Protein 4B29 (pdb70)

InterPro domains:
  IPR011051 RmlC-like cupin domain superfamily [SSF51182] (79-183)
  IPR014710 RmlC-like jelly roll fold [G3DSA:2.60.120.10] (2-196)
  IPR031723 Dimethlysulfonioproprionate lyase [PF16867] (32-178)

Structure (mmCIF, N/CA/C/O backbone):
data_4B29
#
_entry.id   4B29
#
_cell.length_a   145.540
_cell.length_b   145.540
_cell.length_c   145.540
_cell.angle_alpha   90.00
_cell.angle_beta   90.00
_cell.angle_gamma   90.00
#
_symmetry.space_group_name_H-M   'I 21 3'
#
loop_
_entity.id
_entity.type
_entity.pdbx_description
1 polymer 'DIMETHYLSULFONIOPROPIONATE LYASE'
2 non-polymer 'PHOSPHATE ION'
3 non-polymer 1,2-ETHANEDIOL
4 non-polymer 'BROMIDE ION'
5 non-p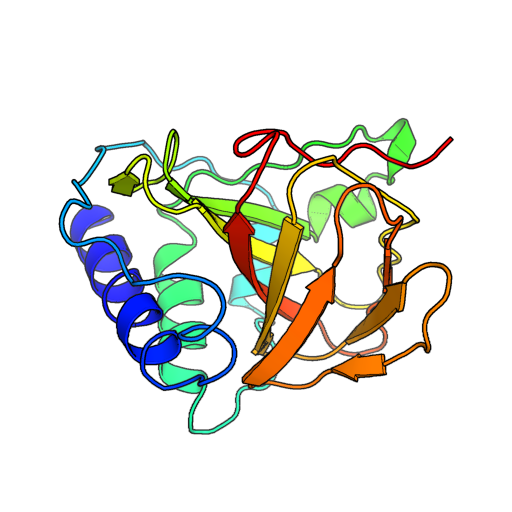olymer 'ZINC ION'
6 non-polymer 'NICKEL (II) ION'
7 water water
#
loop_
_atom_site.group_PDB
_atom_site.id
_atom_site.type_symbol
_atom_site.label_atom_id
_atom_site.label_alt_id
_atom_site.label_comp_id
_atom_site.label_asym_id
_atom_site.label_entity_id
_atom_site.label_seq_id
_atom_site.pdbx_PDB_ins_code
_atom_site.Cartn_x
_atom_site.Cartn_y
_atom_site.Cartn_z
_atom_site.occupancy
_atom_site.B_iso_or_equiv
_atom_site.auth_seq_id
_atom_site.auth_comp_id
_atom_site.auth_asym_id
_atom_site.auth_atom_id
_atom_site.pdbx_PDB_model_num
ATOM 1 N N . SER A 1 23 ? 77.115 64.477 28.240 1.00 29.75 2 SER A N 1
ATOM 2 C CA . SER A 1 23 ? 75.681 64.556 28.735 1.00 27.18 2 SER A CA 1
ATOM 3 C C . SER A 1 23 ? 75.520 63.784 30.042 1.00 25.23 2 SER A C 1
ATOM 4 O O . SER A 1 23 ? 75.714 62.521 30.087 1.00 24.71 2 SER A O 1
ATOM 7 N N . GLY A 1 24 ? 75.205 64.554 31.093 1.00 23.90 3 GLY A N 1
ATOM 8 C CA . GLY A 1 24 ? 74.818 63.985 32.418 1.00 21.14 3 GLY A CA 1
ATOM 9 C C . GLY A 1 24 ? 73.606 63.099 32.261 1.00 19.68 3 GLY A C 1
ATOM 10 O O . GLY A 1 24 ? 73.562 61.968 32.776 1.00 18.42 3 GLY A O 1
ATOM 11 N N . ARG A 1 25 ? 72.611 63.577 31.506 1.00 17.00 4 ARG A N 1
ATOM 12 C CA . ARG A 1 25 ? 71.393 62.774 31.338 1.00 16.70 4 ARG A CA 1
ATOM 13 C C . ARG A 1 25 ? 71.677 61.400 30.717 1.00 16.65 4 ARG A C 1
ATOM 14 O O . ARG A 1 25 ? 71.147 60.360 31.147 1.00 16.49 4 ARG A O 1
ATOM 22 N N . ALA A 1 26 ? 72.549 61.364 29.713 1.00 15.79 5 ALA A N 1
ATOM 23 C CA . ALA A 1 26 ? 72.807 60.108 29.057 1.00 16.10 5 ALA A CA 1
ATOM 24 C C . ALA A 1 26 ? 73.584 59.139 29.995 1.00 15.32 5 ALA A C 1
ATOM 25 O O . ALA A 1 26 ? 7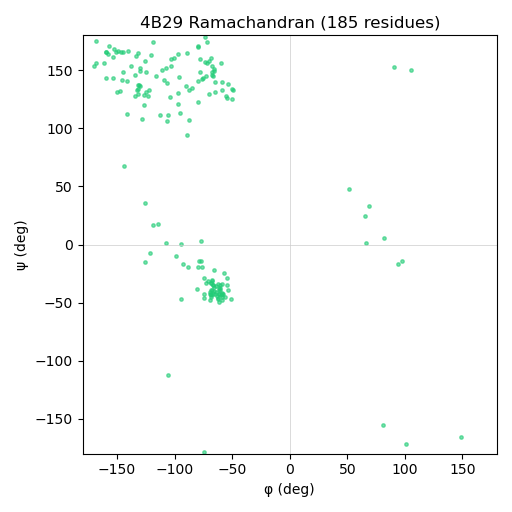3.299 57.950 30.011 1.00 16.45 5 ALA A O 1
ATOM 27 N N . ALA A 1 27 ? 74.548 59.684 30.711 1.00 15.84 6 ALA A N 1
ATOM 28 C CA . ALA A 1 27 ? 75.443 58.874 31.601 1.00 15.40 6 ALA A CA 1
ATOM 29 C C . ALA A 1 27 ? 74.555 58.318 32.739 1.00 15.59 6 ALA A C 1
ATOM 30 O O . ALA A 1 27 ? 74.690 57.150 33.102 1.00 14.87 6 ALA A O 1
ATOM 32 N N . LEU A 1 28 ? 73.657 59.153 33.279 1.00 13.98 7 LEU A N 1
ATOM 33 C CA . LEU A 1 28 ? 72.804 58.678 34.404 1.00 13.45 7 LEU A CA 1
ATOM 34 C C . LEU A 1 28 ? 71.755 57.713 33.929 1.00 13.86 7 LEU A C 1
ATOM 35 O O . LEU A 1 28 ? 71.378 56.791 34.658 1.00 12.55 7 LEU A O 1
ATOM 40 N N . THR A 1 29 ? 71.250 57.900 32.700 1.00 13.13 8 THR A N 1
ATOM 41 C CA . THR A 1 29 ? 70.279 56.958 32.151 1.00 14.18 8 THR A CA 1
ATOM 42 C C . THR A 1 29 ? 70.934 55.592 31.898 1.00 14.84 8 THR A C 1
ATOM 43 O O . THR A 1 29 ? 70.349 54.558 32.173 1.00 15.05 8 THR A O 1
ATOM 47 N N . HIS A 1 30 ? 72.190 55.618 31.413 1.00 13.87 9 HIS A N 1
ATOM 48 C CA . HIS A 1 30 ? 72.905 54.384 31.181 1.00 15.50 9 HIS A CA 1
ATOM 49 C C . HIS A 1 30 ? 73.162 53.696 32.551 1.00 13.94 9 HIS A C 1
ATOM 50 O O . HIS A 1 30 ? 73.009 52.459 32.661 1.00 14.34 9 HIS A O 1
ATOM 57 N N . LEU A 1 31 ? 73.489 54.507 33.548 1.00 13.75 10 LEU A N 1
ATOM 58 C CA . LEU A 1 31 ? 73.731 53.984 34.914 1.00 12.06 10 LEU A CA 1
ATOM 59 C C . LEU A 1 31 ? 72.429 53.369 35.432 1.00 13.05 10 LEU A C 1
ATOM 60 O O . LEU A 1 31 ? 72.459 52.277 36.041 1.00 12.20 10 LEU A O 1
ATOM 65 N N . LEU A 1 32 ? 71.285 54.042 35.236 1.00 12.62 11 LEU A N 1
ATOM 66 C CA . LEU A 1 32 ? 70.043 53.445 35.732 1.00 12.81 11 LEU A CA 1
ATOM 67 C C . LEU A 1 32 ? 69.745 52.105 35.097 1.00 13.26 11 LEU A C 1
ATOM 68 O O . LEU A 1 32 ? 69.264 51.184 35.756 1.00 13.27 11 LEU A O 1
ATOM 73 N N . GLU A 1 33 ? 70.024 51.972 33.784 1.00 12.52 12 GLU A N 1
ATOM 74 C CA A GLU A 1 33 ? 69.816 50.709 33.102 0.50 13.46 12 GLU A CA 1
ATOM 75 C CA B GLU A 1 33 ? 69.823 50.710 33.104 0.50 13.64 12 GLU A CA 1
ATOM 76 C C . GLU A 1 33 ? 70.707 49.613 33.724 1.00 12.58 12 GLU A C 1
ATOM 77 O O . GLU A 1 33 ? 70.258 48.496 33.901 1.00 13.69 12 GLU A O 1
ATOM 88 N N . ALA A 1 34 ? 71.948 49.960 34.003 1.00 12.71 13 ALA A N 1
ATOM 89 C CA . ALA A 1 34 ? 72.898 49.009 34.572 1.00 12.23 13 ALA A CA 1
ATOM 90 C C . ALA A 1 34 ? 72.444 48.618 35.973 1.00 11.78 13 ALA A C 1
ATOM 91 O O . ALA A 1 34 ? 72.523 47.429 36.323 1.00 12.03 13 ALA A O 1
ATOM 93 N N . ALA A 1 35 ? 71.886 49.580 36.709 1.00 10.96 14 ALA A N 1
ATOM 94 C CA . ALA A 1 35 ? 71.376 49.276 38.072 1.00 11.21 14 ALA A CA 1
ATOM 95 C C . ALA A 1 35 ? 70.158 48.371 38.008 1.00 11.73 14 ALA A C 1
ATOM 96 O O . ALA A 1 35 ? 70.000 47.457 38.813 1.00 11.25 14 ALA A O 1
ATOM 98 N N . ARG A 1 36 ? 69.271 48.589 37.031 1.00 11.20 15 ARG A N 1
ATOM 99 C CA . ARG A 1 36 ? 68.105 47.767 36.874 1.00 12.10 15 ARG A CA 1
ATOM 100 C C . ARG A 1 36 ? 68.508 46.328 36.523 1.00 11.72 15 ARG A C 1
ATOM 101 O O . ARG A 1 36 ? 67.944 45.342 37.049 1.00 11.80 15 ARG A O 1
ATOM 109 N N . ASP A 1 37 ? 69.491 46.207 35.634 1.00 12.21 16 ASP A N 1
ATOM 110 C CA . ASP A 1 37 ? 69.953 44.877 35.217 1.00 12.42 16 ASP A CA 1
ATOM 111 C C . ASP A 1 37 ? 70.562 44.149 36.444 1.00 12.11 16 ASP A C 1
ATOM 112 O O . ASP A 1 37 ? 70.355 42.929 36.600 1.00 13.18 16 ASP A O 1
ATOM 117 N N . TRP A 1 38 ? 71.304 44.909 37.239 1.00 11.57 17 TRP A N 1
ATOM 118 C CA . TRP A 1 38 ? 71.952 44.377 38.483 1.00 11.03 17 TRP A CA 1
ATOM 119 C C . TRP A 1 38 ? 70.853 43.882 39.430 1.00 11.89 17 TRP A C 1
ATOM 120 O O . TRP A 1 38 ? 70.899 42.751 39.932 1.00 11.37 17 TRP A O 1
ATOM 131 N N . HIS A 1 39 ? 69.832 44.728 39.663 1.00 10.86 18 HIS A N 1
ATOM 132 C CA . HIS A 1 39 ? 68.731 44.297 40.502 1.00 11.25 18 HIS A CA 1
ATOM 133 C C . HIS A 1 39 ? 68.057 43.023 40.008 1.00 11.43 18 HIS A C 1
ATOM 134 O O . HIS A 1 39 ? 67.812 42.111 40.788 1.00 12.47 18 HIS A O 1
ATOM 141 N N . GLU A 1 40 ? 67.787 42.948 38.693 1.00 11.53 19 GLU A N 1
ATOM 142 C CA A GLU A 1 40 ? 67.093 41.814 38.087 0.50 13.24 19 GLU A CA 1
ATOM 143 C CA B GLU A 1 40 ? 67.045 41.820 38.173 0.50 12.38 19 GLU A CA 1
ATOM 144 C C . GLU A 1 40 ? 67.929 40.556 38.278 1.00 12.93 19 GLU A C 1
ATOM 145 O O . GLU A 1 40 ? 67.392 39.466 38.448 1.00 13.29 19 GLU A O 1
ATOM 156 N N . ALA A 1 41 ? 69.249 40.729 38.194 1.00 12.41 20 ALA A N 1
ATOM 157 C CA . ALA A 1 41 ? 70.164 39.569 38.257 1.00 12.73 20 ALA A CA 1
ATOM 158 C C . ALA A 1 41 ? 70.401 39.057 39.688 1.00 14.08 20 ALA A C 1
ATOM 159 O O . ALA A 1 41 ? 70.973 37.959 39.830 1.00 14.23 20 ALA A O 1
ATOM 161 N N . LEU A 1 42 ? 70.026 39.840 40.709 1.00 12.07 21 LEU A N 1
ATOM 162 C CA . LEU A 1 42 ? 70.308 39.465 42.133 1.00 11.19 21 LEU A CA 1
ATOM 163 C C . LEU A 1 42 ? 69.000 39.015 42.821 1.00 12.44 21 LEU A C 1
ATOM 164 O O . LEU A 1 42 ? 68.164 39.865 43.184 1.00 11.25 21 LEU A O 1
ATOM 169 N N . PRO A 1 43 ? 68.829 37.708 43.068 1.00 11.28 22 PRO A N 1
ATOM 170 C CA . PRO A 1 43 ? 67.581 37.268 43.754 1.00 12.05 22 PRO A CA 1
ATOM 171 C C . PRO A 1 43 ? 67.322 37.992 45.091 1.00 11.14 22 PRO A C 1
ATOM 172 O O . PRO A 1 43 ? 66.137 38.187 45.454 1.00 11.78 22 PRO A O 1
ATOM 176 N N . GLU A 1 44 ? 68.384 38.320 45.846 1.00 10.75 23 GLU A N 1
ATOM 177 C CA . GLU A 1 44 ? 68.127 38.986 47.120 1.00 11.08 23 GLU A CA 1
ATOM 178 C C . GLU A 1 44 ? 67.540 40.379 46.874 1.00 11.36 23 GLU A C 1
ATOM 179 O O . GLU A 1 44 ? 66.728 40.861 47.686 1.00 10.71 23 GLU A O 1
ATOM 185 N N . PHE A 1 45 ? 67.979 41.045 45.792 1.00 9.77 24 PHE A N 1
ATOM 186 C CA . PHE A 1 45 ? 67.431 42.379 45.488 1.00 10.12 24 PHE A CA 1
ATOM 187 C C . PHE A 1 45 ? 65.967 42.218 45.067 1.00 11.02 24 PHE A C 1
ATOM 188 O O . PHE A 1 45 ? 65.136 43.003 45.522 1.00 11.84 24 PHE A O 1
ATOM 196 N N . ARG A 1 46 ? 65.651 41.250 44.205 1.00 11.95 25 ARG A N 1
ATOM 197 C CA A ARG A 1 46 ? 64.260 41.027 43.794 0.50 11.80 25 ARG A CA 1
ATOM 198 C CA B ARG A 1 46 ? 64.249 41.058 43.800 0.50 12.50 25 ARG A CA 1
ATOM 199 C C . ARG A 1 46 ? 63.360 40.706 44.980 1.00 12.38 25 ARG A C 1
ATOM 200 O O . ARG A 1 46 ? 62.184 41.105 45.003 1.00 13.05 25 ARG A O 1
ATOM 215 N N . ALA A 1 47 ? 63.905 39.951 45.936 1.00 11.86 26 ALA A N 1
ATOM 216 C CA . ALA A 1 47 ? 63.135 39.622 47.139 1.00 11.75 26 ALA A CA 1
ATOM 217 C C . ALA A 1 47 ? 62.868 40.849 48.021 1.00 12.37 26 ALA A C 1
ATOM 218 O O . ALA A 1 47 ? 61.828 40.889 48.733 1.00 14.26 26 ALA A O 1
ATOM 220 N N . PHE A 1 48 ? 63.785 41.812 48.022 1.00 10.88 27 PHE A N 1
ATOM 221 C CA . PHE A 1 48 ? 63.696 42.944 48.918 1.00 10.66 27 PHE A CA 1
ATOM 222 C C . PHE A 1 48 ? 62.719 43.987 48.383 1.00 11.91 27 PHE A C 1
ATOM 223 O O . PHE A 1 48 ? 61.960 44.583 49.149 1.00 11.78 27 PHE A O 1
ATOM 231 N N . ALA A 1 49 ? 62.725 44.180 47.072 1.00 10.98 28 ALA A N 1
ATOM 232 C CA . ALA A 1 49 ? 61.834 45.230 46.468 1.00 12.96 28 ALA A CA 1
ATOM 233 C C . ALA A 1 49 ? 61.624 44.966 45.000 1.00 13.56 28 ALA A C 1
ATOM 234 O O . ALA A 1 49 ? 62.562 44.550 44.303 1.00 15.19 28 ALA A O 1
ATOM 236 N N . THR A 1 50 ? 60.408 45.246 44.509 1.00 13.18 29 THR A N 1
ATOM 237 C CA . THR A 1 50 ? 60.174 45.214 43.079 1.00 14.50 29 THR A CA 1
ATOM 238 C C . THR A 1 50 ? 60.778 46.466 42.451 1.00 13.78 29 THR A C 1
ATOM 239 O O . THR A 1 50 ? 60.699 47.566 43.021 1.00 15.10 29 THR A O 1
ATOM 243 N N . TRP A 1 51 ? 61.355 46.340 41.258 1.00 13.81 30 TRP A N 1
ATOM 244 C CA . TRP A 1 51 ? 61.910 47.528 40.617 1.00 14.83 30 TRP A CA 1
ATOM 245 C C . TRP A 1 51 ? 60.756 48.428 40.185 1.00 17.48 30 TRP A C 1
ATOM 246 O O . TRP A 1 51 ? 59.863 47.937 39.548 1.00 19.43 30 TRP A O 1
ATOM 257 N N . PRO A 1 52 ? 60.806 49.719 40.540 1.00 19.18 31 PRO A N 1
ATOM 258 C CA . PRO A 1 52 ? 59.643 50.609 40.299 1.00 22.27 31 PRO A CA 1
ATOM 259 C C . PRO A 1 52 ? 59.398 50.847 38.795 1.00 23.10 31 PRO A C 1
ATOM 260 O O . PRO A 1 52 ? 60.346 50.896 38.021 1.00 21.77 31 PRO A O 1
ATOM 264 N N . GLU A 1 53 ? 58.136 50.978 38.402 1.00 25.13 32 GLU A N 1
ATOM 265 C CA . GLU A 1 53 ? 57.824 51.244 37.018 1.00 27.40 32 GLU A CA 1
ATOM 266 C C . GLU A 1 53 ? 57.659 52.760 36.777 1.00 26.37 32 GLU A C 1
ATOM 267 O O . GLU A 1 53 ? 57.421 53.187 35.633 1.00 27.62 32 GLU A O 1
ATOM 273 N N . ASP A 1 54 ? 57.823 53.573 37.823 1.00 22.13 33 ASP A N 1
ATOM 274 C CA . ASP A 1 54 ? 57.523 54.998 37.694 1.00 21.78 33 ASP A CA 1
ATOM 275 C C . ASP A 1 54 ? 58.723 55.941 37.821 1.00 18.95 33 ASP A C 1
ATOM 276 O O . ASP A 1 54 ? 58.551 57.116 38.118 1.00 19.80 33 ASP A O 1
ATOM 281 N N . LEU A 1 55 ? 59.942 55.438 37.671 1.00 18.06 34 LEU A N 1
ATOM 282 C CA . LEU A 1 55 ? 61.120 56.293 37.871 1.00 16.41 34 LEU A CA 1
ATOM 283 C C . LEU A 1 55 ? 61.143 57.394 36.798 1.00 18.40 34 LEU A C 1
ATOM 284 O O . LEU A 1 55 ? 60.908 57.089 35.603 1.00 20.62 34 LEU A O 1
ATOM 289 N N . ARG A 1 56 ? 61.337 58.621 37.259 1.00 15.96 35 ARG A N 1
ATOM 290 C CA . ARG A 1 56 ? 61.298 59.829 36.380 1.00 17.55 35 ARG A CA 1
ATOM 291 C C . ARG A 1 56 ? 62.599 60.607 36.544 1.00 14.43 35 ARG A C 1
ATOM 292 O O . ARG A 1 56 ? 62.967 60.991 37.653 1.00 14.71 35 ARG A O 1
ATOM 300 N N . TRP A 1 57 ? 63.224 60.969 35.415 1.00 13.70 36 TRP A N 1
ATOM 301 C CA . TRP A 1 57 ? 64.370 61.885 35.432 1.00 13.69 36 TRP A CA 1
ATOM 302 C C . TRP A 1 57 ? 64.093 63.148 36.226 1.00 13.34 36 TRP A C 1
ATOM 303 O O . TRP A 1 57 ? 63.076 63.811 35.963 1.00 14.40 36 TRP A O 1
ATOM 314 N N . ALA A 1 58 ? 64.930 63.471 37.214 1.00 13.79 37 ALA A N 1
ATOM 315 C CA . ALA A 1 58 ? 64.682 64.580 38.138 1.00 14.55 37 ALA A CA 1
ATOM 316 C C . ALA A 1 58 ? 65.309 65.902 37.691 1.00 15.59 37 ALA A C 1
ATOM 317 O O . ALA A 1 58 ? 65.011 66.956 38.288 1.00 16.21 37 ALA A O 1
ATOM 319 N N . ASP A 1 59 ? 66.256 65.794 36.754 1.00 15.45 38 ASP A N 1
ATOM 320 C CA . ASP A 1 59 ? 67.165 66.903 36.388 1.00 16.61 38 ASP A CA 1
ATOM 321 C C . ASP A 1 59 ? 67.864 67.541 37.599 1.00 16.91 38 ASP A C 1
ATOM 322 O O . ASP A 1 59 ? 67.939 68.760 37.742 1.00 17.76 38 ASP A O 1
ATOM 327 N N . ARG A 1 60 ? 68.420 66.678 38.454 1.00 14.90 39 ARG A N 1
ATOM 328 C CA . ARG A 1 60 ? 69.124 67.167 39.617 1.00 16.36 39 ARG A CA 1
ATOM 329 C C . ARG A 1 60 ? 70.567 67.487 39.173 1.00 16.08 39 ARG A C 1
ATOM 330 O O . ARG A 1 60 ? 71.173 66.633 38.529 1.00 17.90 39 ARG A O 1
ATOM 338 N N . PRO A 1 61 ? 71.121 68.624 39.567 1.00 18.75 40 PRO A N 1
ATOM 339 C CA . PRO A 1 61 ? 72.476 68.950 39.063 1.00 20.14 40 PRO A CA 1
ATOM 340 C C . PRO A 1 61 ? 73.579 68.187 39.788 1.00 19.23 40 PRO A C 1
ATOM 341 O O . PRO A 1 61 ? 73.387 67.727 40.924 1.00 18.82 40 PRO A O 1
ATOM 345 N N . ALA A 1 62 ? 74.716 68.109 39.120 1.00 19.10 41 ALA A N 1
ATOM 346 C CA . ALA A 1 62 ? 75.913 67.475 39.679 1.00 18.71 41 ALA A CA 1
ATOM 347 C C . ALA A 1 62 ? 76.399 68.278 40.858 1.00 18.63 41 ALA A C 1
ATOM 348 O O . ALA A 1 62 ? 76.214 69.509 40.938 1.00 18.47 41 ALA A O 1
ATOM 350 N N . HIS A 1 63 ? 77.040 67.604 41.794 1.00 17.26 42 HIS A N 1
ATOM 351 C CA . HIS A 1 63 ? 77.716 68.281 42.873 1.00 17.49 42 HIS A CA 1
ATOM 352 C C . HIS A 1 63 ? 78.991 67.494 43.117 1.00 18.68 42 HIS A C 1
ATOM 353 O O . HIS A 1 63 ? 78.937 66.334 43.528 1.00 16.87 42 HIS A O 1
ATOM 360 N N . ALA A 1 64 ? 80.134 68.123 42.813 1.00 18.86 43 ALA A N 1
ATOM 361 C CA . ALA A 1 64 ? 81.442 67.441 42.927 1.00 19.63 43 ALA A CA 1
ATOM 362 C C . ALA A 1 64 ? 81.935 67.394 44.367 1.00 19.64 43 ALA A C 1
ATOM 363 O O . ALA A 1 64 ? 81.762 68.348 45.136 1.00 21.02 43 ALA A O 1
ATOM 365 N N . LEU A 1 65 ? 82.538 66.264 44.749 1.00 19.36 44 LEU A N 1
ATOM 366 C CA . LEU A 1 65 ? 83.291 66.162 46.015 1.00 20.35 44 LEU A CA 1
ATOM 367 C C . LEU A 1 65 ? 84.619 65.472 45.680 1.00 19.38 44 LEU A C 1
ATOM 368 O O . LEU A 1 65 ? 84.732 64.857 44.619 1.00 18.56 44 LEU A O 1
ATOM 373 N N . PRO A 1 66 ? 85.614 65.592 46.574 1.00 20.64 45 PRO A N 1
ATOM 374 C CA . PRO A 1 66 ? 86.944 65.054 46.285 1.00 21.85 45 PRO A CA 1
ATOM 375 C C . PRO A 1 66 ? 86.958 63.553 45.973 1.00 21.61 45 PRO A C 1
ATOM 376 O O . PRO A 1 66 ? 87.856 63.053 45.260 1.00 20.92 45 PRO A O 1
ATOM 380 N N . VAL A 1 67 ? 85.944 62.819 46.468 1.00 19.80 46 VAL A N 1
ATOM 381 C CA . VAL A 1 67 ? 85.878 61.400 46.192 1.00 18.61 46 VAL A CA 1
ATOM 382 C C . VAL A 1 67 ? 85.922 61.041 44.707 1.00 18.97 46 VAL A C 1
ATOM 383 O O . VAL A 1 67 ? 86.389 59.970 44.338 1.00 18.56 46 VAL A O 1
ATOM 387 N N . ILE A 1 68 ? 85.435 61.925 43.824 1.00 18.95 47 ILE A N 1
ATOM 388 C CA . ILE A 1 68 ? 85.397 61.587 42.416 1.00 18.68 47 ILE A CA 1
ATOM 389 C C . ILE A 1 68 ? 86.751 61.067 41.865 1.00 20.17 47 ILE A C 1
ATOM 390 O O . ILE A 1 68 ? 86.820 60.074 41.144 1.00 19.01 47 ILE A O 1
ATOM 395 N N . ASP A 1 69 ? 87.823 61.776 42.194 1.00 21.79 48 ASP A N 1
ATOM 396 C CA . ASP A 1 69 ? 89.113 61.399 41.625 1.00 23.25 48 ASP A CA 1
ATOM 397 C C . ASP A 1 69 ? 89.602 60.053 42.176 1.00 21.85 48 ASP A C 1
ATOM 398 O O . ASP A 1 69 ? 90.213 59.279 41.449 1.00 21.71 48 ASP A O 1
ATOM 403 N N . HIS A 1 70 ? 89.264 59.771 43.433 1.00 21.14 49 HIS A N 1
ATOM 404 C CA . HIS A 1 70 ? 89.640 58.473 44.052 1.00 20.23 49 HIS A CA 1
ATOM 405 C C . HIS A 1 70 ? 88.878 57.347 43.426 1.00 19.23 49 HIS A C 1
ATOM 406 O O . HIS A 1 70 ? 89.440 56.341 43.017 1.00 19.45 49 HIS A O 1
ATOM 413 N N . LEU A 1 71 ? 87.554 57.517 43.290 1.00 17.78 50 LEU A N 1
ATOM 414 C CA . LEU A 1 71 ? 86.764 56.518 42.633 1.00 17.90 50 LEU A CA 1
ATOM 415 C C . LEU A 1 71 ? 87.233 56.259 41.207 1.00 18.78 50 LEU A C 1
ATOM 416 O O . LEU A 1 71 ? 87.271 55.125 40.756 1.00 19.54 50 LEU A O 1
ATOM 421 N N . THR A 1 72 ? 87.548 57.330 40.468 1.00 20.07 51 THR A N 1
ATOM 422 C CA . THR A 1 72 ? 87.883 57.198 39.068 1.00 21.53 51 THR A CA 1
ATOM 423 C C . THR A 1 72 ? 89.243 56.468 38.919 1.00 22.03 51 THR A C 1
ATOM 424 O O . THR A 1 72 ? 89.375 55.592 38.076 1.00 23.75 51 THR A O 1
ATOM 428 N N . ARG A 1 73 ? 90.200 56.822 39.752 1.00 22.59 52 ARG A N 1
ATOM 429 C CA . ARG A 1 73 ? 91.526 56.151 39.676 1.00 24.78 52 ARG A CA 1
ATOM 430 C C . ARG A 1 73 ? 91.523 54.734 40.243 1.00 23.90 52 ARG A C 1
ATOM 431 O O . ARG A 1 73 ? 92.312 53.875 39.803 1.00 23.98 52 ARG A O 1
ATOM 439 N N . ASP A 1 74 ? 90.644 54.481 41.213 1.00 21.42 53 ASP A N 1
ATOM 440 C CA . ASP A 1 74 ? 90.731 53.216 41.983 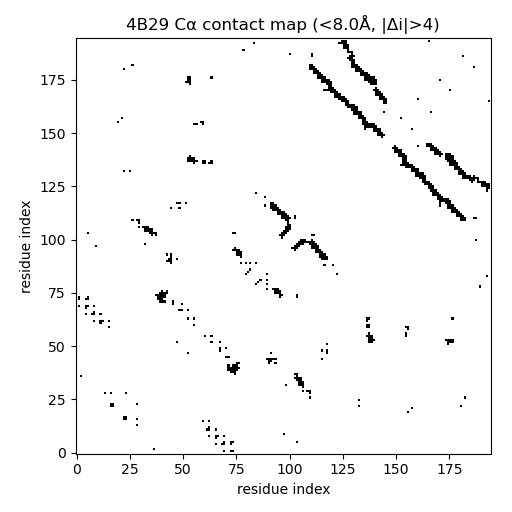1.00 20.13 53 ASP A CA 1
ATOM 441 C C . ASP A 1 74 ? 89.294 52.721 42.306 1.00 19.02 53 ASP A C 1
ATOM 442 O O . ASP A 1 74 ? 88.937 52.739 43.478 1.00 18.90 53 ASP A O 1
ATOM 447 N N . PRO A 1 75 ? 88.512 52.312 41.289 1.00 19.29 54 PRO A N 1
ATOM 448 C CA . PRO A 1 75 ? 87.100 51.942 41.606 1.00 19.07 54 PRO A CA 1
ATOM 449 C C . PRO A 1 75 ? 86.993 50.564 42.265 1.00 19.32 54 PRO A C 1
ATOM 450 O O . PRO A 1 75 ? 85.957 50.237 42.858 1.00 18.79 54 PRO A O 1
ATOM 454 N N . GLY A 1 76 ? 88.067 49.769 42.212 1.00 17.69 55 GLY A N 1
ATOM 455 C CA . GLY A 1 76 ? 87.990 48.425 42.823 1.00 15.98 55 GLY A CA 1
ATOM 456 C C . GLY A 1 76 ? 87.869 47.358 41.780 1.00 16.44 55 GLY A C 1
ATOM 457 O O . GLY A 1 76 ? 87.326 47.571 40.678 1.00 17.09 55 GLY A O 1
ATOM 458 N N . HIS A 1 77 ? 88.395 46.177 42.098 1.00 15.96 56 HIS A N 1
ATOM 459 C CA . HIS A 1 77 ? 88.216 45.008 41.228 1.00 17.01 56 HIS A CA 1
ATOM 460 C C . HIS A 1 77 ? 86.735 44.656 41.012 1.00 16.60 56 HIS A C 1
ATOM 461 O O . HIS A 1 77 ? 85.984 44.588 41.975 1.00 16.63 56 HIS A O 1
ATOM 468 N N . ALA A 1 78 ? 86.348 44.418 39.764 1.00 14.67 57 ALA A N 1
ATOM 469 C CA . ALA A 1 78 ? 85.008 43.946 39.419 1.00 16.40 57 ALA A CA 1
ATOM 470 C C . ALA A 1 78 ? 84.994 42.497 38.988 1.00 17.41 57 ALA A C 1
ATOM 471 O O . ALA A 1 78 ? 85.985 41.971 38.406 1.00 18.88 57 ALA A O 1
ATOM 473 N N . SER A 1 79 ? 83.879 41.818 39.198 1.00 16.01 58 SER A N 1
ATOM 474 C CA . SER A 1 79 ? 83.680 40.535 38.538 1.00 16.64 58 SER A CA 1
ATOM 475 C C . SER A 1 79 ? 83.238 40.805 37.103 1.00 17.36 58 SER A C 1
ATOM 476 O O . SER A 1 79 ? 82.925 41.951 36.765 1.00 15.84 58 SER A O 1
ATOM 479 N N . ASP A 1 80 ? 83.199 39.771 36.258 1.00 18.32 59 ASP A N 1
ATOM 480 C CA . ASP A 1 80 ? 82.704 39.980 34.899 1.00 19.09 59 ASP A CA 1
ATOM 481 C C . ASP A 1 80 ? 81.236 40.463 34.967 1.00 19.04 59 ASP A C 1
ATOM 482 O O . ASP A 1 80 ? 80.807 41.286 34.150 1.00 18.70 59 ASP A O 1
ATOM 487 N N . GLN A 1 81 ? 80.493 39.960 35.957 1.00 17.05 60 GLN A N 1
ATOM 488 C CA . GLN A 1 81 ? 79.085 40.349 36.130 1.00 16.30 60 GLN A CA 1
ATOM 489 C C . GLN A 1 81 ? 78.914 41.780 36.615 1.00 15.25 60 GLN A C 1
ATOM 490 O O . GLN A 1 81 ? 77.914 42.430 36.270 1.00 16.57 60 GLN A O 1
ATOM 496 N N . SER A 1 82 ? 79.855 42.282 37.392 1.00 14.61 61 SER A N 1
ATOM 497 C CA . SER A 1 82 ? 79.684 43.618 38.014 1.00 14.00 61 SER A CA 1
ATOM 498 C C . SER A 1 82 ? 80.420 44.720 37.247 1.00 14.80 61 SER A C 1
ATOM 49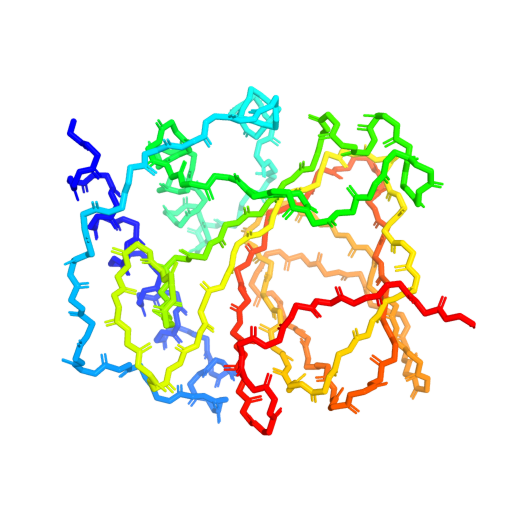9 O O . SER A 1 82 ? 80.259 45.908 37.543 1.00 14.24 61 SER A O 1
ATOM 502 N N . GLN A 1 83 ? 81.253 44.321 36.279 1.00 14.56 62 GLN A N 1
ATOM 503 C CA . GLN A 1 83 ? 82.026 45.331 35.531 1.00 15.37 62 GLN A CA 1
ATOM 504 C C . GLN A 1 83 ? 81.155 46.389 34.807 1.00 14.87 62 GLN A C 1
ATOM 505 O O . GLN A 1 83 ? 81.491 47.563 34.870 1.00 16.38 62 GLN A O 1
ATOM 511 N N . PRO A 1 84 ? 80.061 45.986 34.166 1.00 15.06 63 PRO A N 1
ATOM 512 C CA . PRO A 1 84 ? 79.239 47.024 33.472 1.00 15.24 63 PRO A CA 1
ATOM 513 C C . PRO A 1 84 ? 78.736 48.086 34.454 1.00 14.96 63 PRO A C 1
ATOM 514 O O . PRO A 1 84 ? 78.820 49.300 34.163 1.00 15.07 63 PRO A O 1
ATOM 518 N N . LEU A 1 85 ? 78.269 47.635 35.627 1.00 13.76 64 LEU A N 1
ATOM 519 C CA . LEU A 1 85 ? 77.773 48.595 36.651 1.00 12.09 64 LEU A CA 1
ATOM 520 C C . LEU A 1 85 ? 78.893 49.423 37.212 1.00 12.68 64 LEU A C 1
ATOM 521 O O . LEU A 1 85 ? 78.759 50.618 37.378 1.00 12.13 64 LEU A O 1
ATOM 526 N N . ARG A 1 86 ? 80.054 48.799 37.513 1.00 12.16 65 ARG A N 1
ATOM 527 C CA . ARG A 1 86 ? 81.154 49.581 38.030 1.00 12.25 65 ARG A CA 1
ATOM 528 C C . ARG A 1 86 ? 81.533 50.690 37.014 1.00 12.55 65 ARG A C 1
ATOM 529 O O . ARG A 1 86 ? 81.768 51.833 37.390 1.00 13.20 65 ARG A O 1
ATOM 537 N N . ASP A 1 87 ? 81.677 50.293 35.750 1.00 14.16 66 ASP A N 1
ATOM 538 C CA . ASP A 1 87 ? 82.127 51.279 34.726 1.00 15.68 66 ASP A CA 1
ATOM 539 C C . ASP A 1 87 ? 81.072 52.358 34.519 1.00 15.71 66 ASP A C 1
ATOM 540 O O . ASP A 1 87 ? 81.419 53.551 34.308 1.00 15.19 66 ASP A O 1
ATOM 545 N N . ALA A 1 88 ? 79.799 51.967 34.617 1.00 15.26 67 ALA A N 1
ATOM 546 C CA . ALA A 1 88 ? 78.718 52.978 34.521 1.00 14.29 67 ALA A CA 1
ATOM 547 C C . ALA A 1 88 ? 78.777 53.971 35.675 1.00 14.58 67 ALA A C 1
ATOM 548 O O . ALA A 1 88 ? 78.490 55.162 35.497 1.00 14.87 67 ALA A O 1
ATOM 550 N N . LEU A 1 89 ? 79.151 53.498 36.882 1.00 13.17 68 LEU A N 1
ATOM 551 C CA . LEU A 1 89 ? 79.246 54.353 38.028 1.00 14.03 68 LEU A CA 1
ATOM 552 C C . LEU A 1 89 ? 80.416 55.310 37.871 1.00 14.63 68 LEU A C 1
ATOM 553 O O . LEU A 1 89 ? 80.311 56.480 38.206 1.00 14.06 68 LEU A O 1
ATOM 558 N N . VAL A 1 90 ? 81.551 54.786 37.389 1.00 15.34 69 VAL A N 1
ATOM 559 C CA . VAL A 1 90 ? 82.721 55.658 37.181 1.00 16.37 69 VAL A CA 1
ATOM 560 C C . VAL A 1 90 ? 82.355 56.756 36.127 1.00 16.05 69 VAL A C 1
ATOM 561 O O . VAL A 1 90 ? 82.663 57.929 36.354 1.00 16.57 69 VAL A O 1
ATOM 565 N N . ALA A 1 91 ? 81.665 56.371 35.064 1.00 16.06 70 ALA A N 1
ATOM 566 C CA . ALA A 1 91 ? 81.284 57.331 33.996 1.00 16.64 70 ALA A CA 1
ATOM 567 C C . ALA A 1 91 ? 80.267 58.358 34.506 1.00 17.53 70 ALA A C 1
ATOM 568 O O . ALA A 1 91 ? 80.262 59.516 34.043 1.00 17.45 70 ALA A O 1
ATOM 570 N N . ALA A 1 92 ? 79.421 57.952 35.463 1.00 16.37 71 ALA A N 1
ATOM 571 C CA . ALA A 1 92 ? 78.452 58.864 36.092 1.00 16.42 71 ALA A CA 1
ATOM 572 C C . ALA A 1 92 ? 79.032 59.807 37.104 1.00 16.44 71 ALA A C 1
ATOM 573 O O . ALA A 1 92 ? 78.405 60.783 37.480 1.00 15.88 71 ALA A O 1
ATOM 575 N N . ALA A 1 93 ? 80.223 59.499 37.627 1.00 15.29 72 ALA A N 1
ATOM 576 C CA . ALA A 1 93 ? 80.732 60.235 38.771 1.00 16.53 72 ALA A CA 1
ATOM 577 C C . ALA A 1 93 ? 80.769 61.763 38.618 1.00 17.32 72 ALA A C 1
ATOM 578 O O . ALA A 1 93 ? 80.492 62.458 39.572 1.00 16.36 72 ALA A O 1
ATOM 580 N N . PRO A 1 94 ? 81.140 62.281 37.424 1.00 17.47 73 PRO A N 1
ATOM 581 C CA . PRO A 1 94 ? 81.174 63.758 37.283 1.00 18.12 73 PRO A CA 1
ATOM 582 C C . PRO A 1 94 ? 79.809 64.406 37.119 1.00 18.49 73 PRO A C 1
ATOM 583 O O . PRO A 1 94 ? 79.722 65.630 36.965 1.00 18.14 73 PRO A O 1
ATOM 587 N N . HIS A 1 95 ? 78.756 63.596 37.185 1.00 17.38 74 HIS A N 1
ATOM 588 C CA . HIS A 1 95 ? 77.388 64.059 36.858 1.00 16.69 74 HIS A CA 1
ATOM 589 C C . HIS A 1 95 ? 76.431 63.893 38.012 1.00 16.78 74 HIS A C 1
ATOM 590 O O . HIS A 1 95 ? 75.289 64.360 37.917 1.00 17.27 74 HIS A O 1
ATOM 597 N N . VAL A 1 96 ? 76.863 63.238 39.085 1.00 15.78 75 VAL A N 1
ATOM 598 C CA . VAL A 1 96 ? 75.936 63.000 40.201 1.00 16.15 75 VAL A CA 1
ATOM 599 C C . VAL A 1 96 ? 76.070 64.011 41.295 1.00 16.15 75 VAL A C 1
ATOM 600 O O . VAL A 1 96 ? 77.082 64.736 41.404 1.00 17.17 75 VAL A O 1
ATOM 604 N N . GLU A 1 97 ? 75.053 64.068 42.164 1.00 15.42 76 GLU A N 1
ATOM 605 C CA . GLU A 1 97 ? 75.075 64.913 43.323 1.00 16.01 76 GLU A CA 1
ATOM 606 C C . GLU A 1 97 ? 75.695 64.168 44.522 1.00 16.89 76 GLU A C 1
ATOM 607 O O . GLU A 1 97 ? 75.004 63.445 45.265 1.00 14.89 76 GLU A O 1
ATOM 613 N N . TRP A 1 98 ? 77.007 64.344 44.730 1.00 15.78 77 TRP A N 1
ATOM 614 C CA . TRP A 1 98 ? 77.704 63.685 45.839 1.00 16.78 77 TRP A CA 1
ATOM 615 C C . TRP A 1 98 ? 77.374 64.354 47.142 1.00 17.96 77 TRP A C 1
ATOM 616 O O . TRP A 1 98 ? 77.260 65.611 47.217 1.00 18.76 77 TRP A O 1
ATOM 627 N N A ARG A 1 99 ? 77.268 63.491 48.166 0.50 16.05 78 ARG A N 1
ATOM 628 N N B ARG A 1 99 ? 77.114 63.587 48.192 0.50 19.87 78 ARG A N 1
ATOM 629 C CA A ARG A 1 99 ? 76.938 63.840 49.544 0.50 14.89 78 ARG A CA 1
ATOM 630 C CA B ARG A 1 99 ? 76.480 64.233 49.332 0.50 22.10 78 ARG A CA 1
ATOM 631 C C A ARG A 1 99 ? 77.923 63.208 50.541 0.50 15.44 78 ARG A C 1
ATOM 632 C C B ARG A 1 99 ? 77.347 64.364 50.552 0.50 23.35 78 ARG A C 1
ATOM 633 O O A ARG A 1 99 ? 78.569 62.181 50.253 0.50 13.86 78 ARG A O 1
ATOM 634 O O B ARG A 1 99 ? 78.197 63.529 50.804 0.50 23.68 78 ARG A O 1
ATOM 649 N N A HIS A 1 100 ? 78.021 63.821 51.724 0.50 16.20 79 HIS A N 1
ATOM 650 N N B HIS A 1 100 ? 77.121 65.427 51.320 0.50 25.00 79 HIS A N 1
ATOM 651 C CA A HIS A 1 100 ? 78.926 63.357 52.783 0.50 18.03 79 HIS A CA 1
ATOM 652 C CA B HIS A 1 100 ? 77.575 65.437 52.686 0.50 25.99 79 HIS A CA 1
ATOM 653 C C A HIS A 1 100 ? 78.180 62.921 54.036 0.50 20.80 79 HIS A C 1
ATOM 654 C C B HIS A 1 100 ? 76.747 64.394 53.467 0.50 25.50 79 HIS A C 1
ATOM 655 O O A HIS A 1 100 ? 78.507 61.895 54.645 0.50 19.09 79 HIS A O 1
ATOM 656 O O B HIS A 1 100 ? 75.652 64.072 53.061 0.50 26.15 79 HIS A O 1
ATOM 669 N N . SER A 1 101 ? 77.292 63.796 54.521 1.00 24.11 80 SER A N 1
ATOM 670 C CA . SER A 1 101 ? 76.437 63.411 55.663 1.00 26.89 80 SER A CA 1
ATOM 671 C C . SER A 1 101 ? 77.138 63.712 56.986 1.00 26.49 80 SER A C 1
ATOM 672 O O . SER A 1 101 ? 76.537 64.340 57.842 1.00 29.49 80 SER A O 1
ATOM 675 N N . TYR A 1 102 ? 78.390 63.322 57.151 1.00 23.89 81 TYR A N 1
ATOM 676 C CA . TYR A 1 102 ? 79.012 63.407 58.472 1.00 22.16 81 TYR A CA 1
ATOM 677 C C . TYR A 1 102 ? 79.949 64.609 58.554 1.00 23.30 81 TYR A C 1
ATOM 678 O O . TYR A 1 102 ? 80.449 65.077 57.536 1.00 23.03 81 TYR A O 1
ATOM 687 N N . THR A 1 103 ? 80.220 65.000 59.784 1.00 23.81 82 THR A N 1
ATOM 688 C CA . THR A 1 103 ? 81.137 66.124 60.040 1.00 25.88 82 THR A CA 1
ATOM 689 C C . THR A 1 103 ? 82.558 65.646 60.162 1.00 26.92 82 THR A C 1
ATOM 690 O O . THR A 1 103 ? 82.827 64.448 60.382 1.00 26.17 82 THR A O 1
ATOM 694 N N . GLU A 1 104 ? 83.482 66.605 60.070 1.00 26.74 83 GLU A N 1
ATOM 695 C CA . GLU A 1 104 ? 84.887 66.296 60.262 1.00 28.10 83 GLU A CA 1
ATOM 696 C C . GLU A 1 104 ? 85.145 65.725 61.658 1.00 27.76 83 GLU A C 1
ATOM 697 O O . GLU A 1 104 ? 85.943 64.794 61.816 1.00 27.60 83 GLU A O 1
ATOM 703 N N . ALA A 1 105 ? 84.447 66.240 62.666 1.00 29.13 84 ALA A N 1
ATOM 704 C CA . ALA A 1 105 ? 84.577 65.744 64.035 1.00 29.75 84 ALA A CA 1
ATOM 705 C C . ALA A 1 105 ? 84.178 64.278 64.145 1.00 30.36 84 ALA A C 1
ATOM 706 O O . ALA A 1 105 ? 84.784 63.500 64.895 1.00 29.99 84 ALA A O 1
ATOM 708 N N . GLU A 1 106 ? 83.150 63.898 63.390 1.00 29.15 85 GLU A N 1
ATOM 709 C CA . GLU A 1 106 ? 82.633 62.530 63.435 1.00 28.15 85 GLU A CA 1
ATOM 710 C C . GLU A 1 106 ? 83.523 61.521 62.737 1.00 27.19 85 GLU A C 1
ATOM 711 O O . GLU A 1 106 ? 83.750 60.442 63.276 1.00 27.99 85 GLU A O 1
ATOM 717 N N . VAL A 1 107 ? 84.053 61.863 61.569 1.00 25.91 86 VAL A N 1
ATOM 718 C CA . VAL A 1 107 ? 84.774 60.871 60.753 1.00 25.79 86 VAL A CA 1
ATOM 719 C C . VAL A 1 107 ? 86.202 61.224 60.327 1.00 25.71 86 VAL A C 1
ATOM 720 O O . VAL A 1 107 ? 86.926 60.370 59.847 1.00 25.55 86 VAL A O 1
ATOM 724 N N . GLY A 1 108 ? 86.571 62.492 60.454 1.00 26.13 87 GLY A N 1
ATOM 725 C CA . GLY A 1 108 ? 87.914 62.935 60.081 1.00 25.44 87 GLY A CA 1
ATOM 726 C C . GLY A 1 108 ? 88.006 63.380 58.646 1.00 25.70 87 GLY A C 1
ATOM 727 O O . GLY A 1 108 ? 87.263 62.885 57.755 1.00 24.35 87 GLY A O 1
ATOM 728 N N . ARG A 1 109 ? 88.945 64.289 58.376 1.00 24.49 88 ARG A N 1
ATOM 729 C CA . ARG A 1 109 ? 89.121 64.797 57.019 1.00 24.80 88 ARG A CA 1
ATOM 730 C C . ARG A 1 109 ? 89.495 63.761 55.941 1.00 23.75 88 ARG A C 1
ATOM 731 O O . ARG A 1 109 ? 89.037 63.862 54.799 1.00 23.32 88 ARG A O 1
ATOM 739 N N . ASP A 1 110 ? 90.354 62.790 56.269 1.00 22.32 89 ASP A N 1
ATOM 740 C CA . ASP A 1 110 ? 90.778 61.800 55.295 1.00 21.97 89 ASP A CA 1
ATOM 741 C C . ASP A 1 110 ? 89.553 60.982 54.801 1.00 20.99 89 ASP A C 1
ATOM 742 O O . ASP A 1 110 ? 89.425 60.706 53.598 1.00 20.85 89 ASP A O 1
ATOM 747 N N . PHE A 1 111 ? 88.696 60.616 55.743 1.00 20.89 90 PHE A N 1
ATOM 748 C CA . PHE A 1 111 ? 87.463 59.841 55.419 1.00 20.46 90 PHE A CA 1
ATOM 749 C C . PHE A 1 111 ? 86.586 60.708 54.497 1.00 20.03 90 PHE A C 1
ATOM 750 O O . PHE A 1 111 ? 86.125 60.222 53.444 1.00 19.53 90 PHE A O 1
ATOM 758 N N . LEU A 1 112 ? 86.404 61.990 54.838 1.00 20.25 91 LEU A N 1
ATOM 759 C CA . LEU A 1 112 ? 85.605 62.895 53.973 1.00 20.12 91 LEU A CA 1
ATOM 760 C C . LEU A 1 112 ? 86.207 63.081 52.589 1.00 21.23 91 LEU A C 1
ATOM 761 O O . LEU A 1 112 ? 85.474 63.220 51.596 1.00 22.11 91 LEU A O 1
ATOM 766 N N . ASN A 1 113 ? 87.544 63.080 52.478 1.00 20.07 92 ASN A N 1
ATOM 767 C CA . ASN A 1 113 ? 88.184 63.188 51.170 1.00 20.73 92 ASN A CA 1
ATOM 768 C C . ASN A 1 113 ? 87.993 61.972 50.289 1.00 19.49 92 ASN A C 1
ATOM 769 O O . ASN A 1 113 ? 87.952 62.075 49.056 1.00 21.08 92 ASN A O 1
ATOM 774 N N . ARG A 1 114 ? 87.935 60.797 50.910 1.00 18.41 93 ARG A N 1
ATOM 775 C CA . ARG A 1 114 ? 88.074 59.564 50.154 1.00 17.79 93 ARG A CA 1
ATOM 776 C C . ARG A 1 114 ? 86.806 58.676 50.262 1.00 17.29 93 ARG A C 1
ATOM 777 O O . ARG A 1 114 ? 86.827 57.517 49.888 1.00 16.96 93 ARG A O 1
ATOM 785 N N . PHE A 1 115 ? 85.716 59.284 50.687 1.00 17.75 94 PHE A N 1
ATOM 786 C CA . PHE A 1 115 ? 84.415 58.576 50.671 1.00 16.69 94 PHE A CA 1
ATOM 787 C C . PHE A 1 115 ? 83.359 59.555 50.181 1.00 16.90 94 PHE A C 1
ATOM 788 O O . PHE A 1 115 ? 83.480 60.783 50.352 1.00 16.51 94 PHE A O 1
ATOM 796 N N . GLY A 1 116 ? 82.300 59.025 49.589 1.00 14.87 95 GLY A N 1
ATOM 797 C CA . GLY A 1 116 ? 81.095 59.864 49.411 1.00 13.83 95 GLY A CA 1
ATOM 798 C C . GLY A 1 116 ? 79.950 58.949 48.994 1.00 13.64 95 GLY A C 1
ATOM 799 O O . GLY A 1 116 ? 80.135 57.753 48.784 1.00 13.73 95 GLY A O 1
ATOM 800 N N . TRP A 1 117 ? 78.761 59.514 48.876 1.00 12.46 96 TRP A N 1
ATOM 801 C CA . TRP A 1 117 ? 77.624 58.712 48.436 1.00 12.00 96 TRP A CA 1
ATOM 802 C C . TRP A 1 117 ? 76.677 59.587 47.620 1.00 12.42 96 TRP A C 1
ATOM 803 O O . TRP A 1 117 ? 76.751 60.829 47.683 1.00 13.11 96 TRP A O 1
ATOM 814 N N . PHE A 1 118 ? 75.759 58.936 46.910 1.00 12.45 97 PHE A N 1
ATOM 815 C CA . PHE A 1 118 ? 74.724 59.715 46.251 1.00 11.36 97 PHE A CA 1
ATOM 816 C C . PHE A 1 118 ? 73.465 58.865 46.140 1.00 12.12 97 PHE A C 1
ATOM 817 O O . PHE A 1 118 ? 73.497 57.631 46.310 1.00 11.35 97 PHE A O 1
ATOM 825 N N . GLU A 1 119 ? 72.342 59.519 45.827 1.00 11.30 98 GLU A N 1
ATOM 826 C CA . GLU A 1 119 ? 71.069 58.784 45.713 1.00 11.65 98 GLU A CA 1
ATOM 827 C C . GLU A 1 119 ? 70.736 58.668 44.238 1.00 12.10 98 GLU A C 1
ATOM 828 O O . GLU A 1 119 ? 70.486 59.676 43.560 1.00 13.77 98 GLU A O 1
ATOM 834 N N . LEU A 1 120 ? 70.793 57.454 43.711 1.00 10.55 99 LEU A N 1
ATOM 835 C CA . LEU A 1 120 ? 70.517 57.264 42.305 1.00 10.41 99 LEU A CA 1
ATOM 836 C C . LEU A 1 120 ? 69.030 57.380 42.031 1.00 11.99 99 LEU A C 1
ATOM 837 O O . LEU A 1 120 ? 68.606 58.027 41.049 1.00 11.78 99 LEU A O 1
ATOM 842 N N . ALA A 1 121 ? 68.230 56.716 42.862 1.00 11.14 100 ALA A N 1
ATOM 843 C CA . ALA A 1 121 ? 66.759 56.694 42.632 1.00 10.14 100 ALA A CA 1
ATOM 844 C C . ALA A 1 121 ? 66.103 56.794 43.986 1.00 11.55 100 ALA A C 1
ATOM 845 O O . ALA A 1 121 ? 66.564 56.210 44.982 1.00 11.84 100 ALA A O 1
ATOM 847 N N . GLY A 1 122 ? 65.006 57.558 44.048 1.00 11.10 101 GLY A N 1
ATOM 848 C CA . GLY A 1 122 ? 64.279 57.613 45.295 1.00 10.61 101 GLY A CA 1
ATOM 849 C C . GLY A 1 122 ? 63.632 58.990 45.427 1.00 10.41 101 GLY A C 1
ATOM 850 O O . GLY A 1 122 ? 63.584 59.775 44.438 1.00 10.19 101 GLY A O 1
ATOM 851 N N . PRO A 1 123 ? 63.181 59.329 46.627 1.00 11.18 102 PRO A N 1
ATOM 852 C CA . PRO A 1 123 ? 62.442 60.596 46.779 1.00 10.22 102 PRO A CA 1
ATOM 853 C C . PRO A 1 123 ? 63.295 61.794 46.342 1.00 12.26 102 PRO A C 1
ATOM 854 O O . PRO A 1 123 ? 62.766 62.734 45.744 1.00 11.16 102 PRO A O 1
ATOM 858 N N . SER A 1 124 ? 64.608 61.716 46.570 1.00 11.80 103 SER A N 1
ATOM 859 C CA . SER A 1 124 ? 65.522 62.806 46.126 1.00 13.33 103 SER A CA 1
ATOM 860 C C . SER A 1 124 ? 66.671 62.273 45.249 1.00 12.75 103 SER A C 1
ATOM 861 O O . SER A 1 124 ? 67.818 62.772 45.313 1.00 14.32 103 SER A O 1
ATOM 864 N N . GLY A 1 125 ? 66.337 61.280 44.455 1.00 11.72 104 GLY A N 1
ATOM 865 C CA . GLY A 1 125 ? 67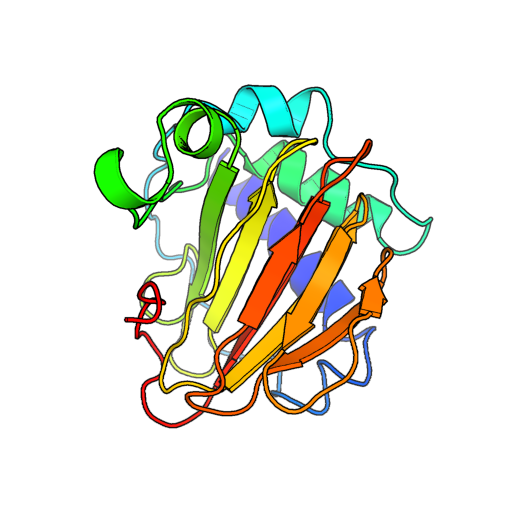.291 60.645 43.545 1.00 12.16 104 GLY A CA 1
ATOM 866 C C . GLY A 1 125 ? 67.508 61.464 42.278 1.00 13.37 104 GLY A C 1
ATOM 867 O O . GLY A 1 125 ? 66.788 62.453 41.984 1.00 13.30 104 GLY A O 1
ATOM 868 N N . HIS A 1 126 ? 68.492 61.064 41.483 1.00 10.62 105 HIS A N 1
ATOM 869 C CA . HIS A 1 126 ? 68.557 61.573 40.112 1.00 11.64 105 HIS A CA 1
ATOM 870 C C . HIS A 1 126 ? 67.370 61.074 39.285 1.00 11.26 105 HIS A C 1
ATOM 871 O O . HIS A 1 126 ? 67.023 61.704 38.259 1.00 12.46 105 HIS A O 1
ATOM 878 N N . PHE A 1 127 ? 66.743 59.972 39.711 1.00 10.61 106 PHE A N 1
ATOM 879 C CA . PHE A 1 127 ? 65.455 59.599 39.184 1.00 11.16 106 PHE A CA 1
ATOM 880 C C . PHE A 1 127 ? 64.519 59.517 40.364 1.00 12.51 106 PHE A C 1
ATOM 881 O O . PHE A 1 127 ? 64.880 59.012 41.419 1.00 11.88 106 PHE A O 1
ATOM 889 N N . LEU A 1 128 ? 63.344 60.129 40.213 1.00 11.05 107 LEU A N 1
ATOM 890 C CA . LEU A 1 128 ? 62.394 60.214 41.340 1.00 10.43 107 LEU A CA 1
ATOM 891 C C . LEU A 1 128 ? 61.453 59.031 41.362 1.00 10.71 107 LEU A C 1
ATOM 892 O O . LEU A 1 128 ? 60.912 58.586 40.319 1.00 12.04 107 LEU A O 1
ATOM 897 N N . THR A 1 129 ? 61.261 58.507 42.589 1.00 10.39 108 THR A N 1
ATOM 898 C CA . THR A 1 129 ? 60.232 57.501 42.856 1.00 11.27 108 THR A CA 1
ATOM 899 C C . THR A 1 129 ? 60.018 57.509 44.370 1.00 10.87 108 THR A C 1
ATOM 900 O O . THR A 1 129 ? 60.909 57.890 45.146 1.00 11.08 108 THR A O 1
ATOM 904 N N . GLN A 1 130 ? 58.827 57.056 44.781 1.00 10.84 109 GLN A N 1
ATOM 905 C CA . GLN A 1 130 ? 58.553 56.844 46.200 1.00 12.10 109 GLN A CA 1
ATOM 906 C C . GLN A 1 130 ? 58.512 55.343 46.516 1.00 13.39 109 GLN A C 1
ATOM 907 O O . GLN A 1 130 ? 58.283 55.003 47.673 1.00 14.62 109 GLN A O 1
ATOM 913 N N . SER A 1 131 ? 58.745 54.486 45.508 1.00 13.84 110 SER A N 1
ATOM 914 C CA . SER A 1 131 ? 58.568 53.018 45.696 1.00 17.96 110 SER A CA 1
ATOM 915 C C . SER A 1 131 ? 59.830 52.348 46.219 1.00 21.02 110 SER A C 1
ATOM 916 O O . SER A 1 131 ? 59.751 51.260 46.858 1.00 22.95 110 SER A O 1
ATOM 919 N N . LEU A 1 132 ? 60.960 53.017 46.047 1.00 19.47 111 LEU A N 1
ATOM 920 C CA . LEU A 1 132 ? 62.225 52.408 46.449 1.00 20.28 111 LEU A CA 1
ATOM 921 C C . LEU A 1 132 ? 63.214 53.540 46.668 1.00 18.46 111 LEU A C 1
ATOM 922 O O . LEU A 1 132 ? 62.958 54.667 46.234 1.00 15.61 111 LEU A O 1
ATOM 927 N N . ARG A 1 133 ? 64.316 53.244 47.354 1.00 15.38 112 ARG A N 1
ATOM 928 C CA . ARG A 1 133 ? 65.421 54.182 47.371 1.00 12.97 112 ARG A CA 1
ATOM 929 C C . ARG A 1 133 ? 66.686 53.377 47.072 1.00 11.95 112 ARG A C 1
ATOM 930 O O . ARG A 1 133 ? 66.862 52.271 47.626 1.00 10.42 112 ARG A O 1
ATOM 938 N N . VAL A 1 134 ? 67.503 53.917 46.171 1.00 10.25 113 VAL A N 1
ATOM 939 C CA . VAL A 1 134 ? 68.738 53.242 45.734 1.00 10.21 113 VAL A CA 1
ATOM 940 C C . VAL A 1 134 ? 69.862 54.252 45.940 1.00 10.51 113 VAL A C 1
ATOM 941 O O . VAL A 1 134 ? 69.861 55.333 45.348 1.00 10.62 113 VAL A O 1
ATOM 945 N N . THR A 1 135 ? 70.841 53.903 46.776 1.00 8.72 114 THR A N 1
ATOM 946 C CA . THR A 1 135 ? 71.991 54.778 46.987 1.00 8.95 114 THR A CA 1
ATOM 947 C C . THR A 1 135 ? 73.282 54.056 46.600 1.00 9.89 114 THR A C 1
ATOM 948 O O . THR A 1 135 ? 73.306 52.833 46.461 1.00 10.51 114 THR A O 1
ATOM 952 N N . VAL A 1 136 ? 74.327 54.848 46.413 1.00 9.74 115 VAL A N 1
ATOM 953 C CA . VAL A 1 136 ? 75.642 54.295 46.021 1.00 10.60 115 VAL A CA 1
ATOM 954 C C . VAL A 1 136 ? 76.678 54.906 46.952 1.00 10.85 115 VAL A C 1
ATOM 955 O O . VAL A 1 136 ? 76.633 56.116 47.232 1.00 10.43 115 VAL A O 1
ATOM 959 N N . GLY A 1 137 ? 77.646 54.101 47.449 1.00 9.98 116 GLY A N 1
ATOM 960 C CA . GLY A 1 137 ? 78.687 54.653 48.321 1.00 10.90 116 GLY A CA 1
ATOM 961 C C . GLY A 1 137 ? 80.050 54.189 47.789 1.00 11.44 116 GLY A C 1
ATOM 962 O O . GLY A 1 137 ? 80.134 53.126 47.116 1.00 11.97 116 GLY A O 1
ATOM 963 N N . TYR A 1 138 ? 81.075 55.012 47.987 1.00 11.45 117 TYR A N 1
ATOM 964 C CA . TYR A 1 138 ? 82.467 54.615 47.687 1.00 12.35 117 TYR A CA 1
ATOM 965 C C . TYR A 1 138 ? 83.308 54.945 48.895 1.00 12.45 117 TYR A C 1
ATOM 966 O O . TYR A 1 138 ? 83.157 56.015 49.505 1.00 13.11 117 TYR A O 1
ATOM 975 N N . TRP A 1 139 ? 84.196 54.016 49.267 1.00 13.16 118 TRP A N 1
ATOM 976 C CA . TRP A 1 139 ? 85.185 54.270 50.305 1.00 13.03 118 TRP A CA 1
ATOM 977 C C . TRP A 1 139 ? 86.552 53.833 49.791 1.00 14.18 118 TRP A C 1
ATOM 978 O O . TRP A 1 139 ? 86.698 52.718 49.308 1.00 14.85 118 TRP A O 1
ATOM 989 N N . GLY A 1 140 ? 87.533 54.725 49.903 1.00 14.73 119 GLY A N 1
ATOM 990 C CA . GLY A 1 140 ? 88.903 54.291 49.487 1.00 15.78 119 GLY A CA 1
ATOM 991 C C . GLY A 1 140 ? 89.458 53.300 50.520 1.00 16.91 119 GLY A C 1
ATOM 992 O O . GLY A 1 140 ? 88.885 53.059 51.585 1.0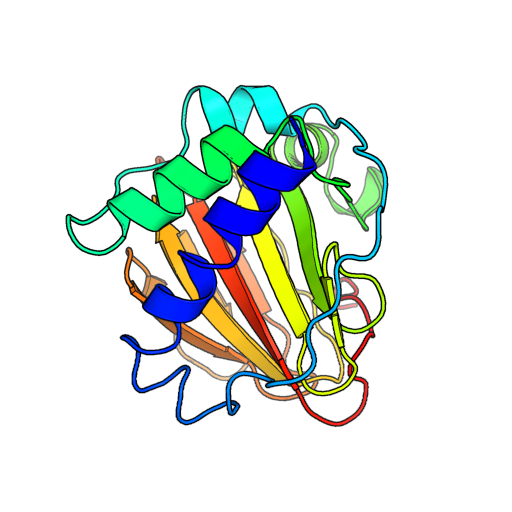0 16.29 119 GLY A O 1
ATOM 993 N N . PRO A 1 141 ? 90.640 52.733 50.220 1.00 17.05 120 PRO A N 1
ATOM 994 C CA . PRO A 1 141 ? 91.256 51.815 51.180 1.00 17.32 120 PRO A CA 1
ATOM 995 C C . PRO A 1 141 ? 91.563 52.426 52.535 1.00 17.32 120 PRO A C 1
ATOM 996 O O . PRO A 1 141 ? 91.767 53.629 52.671 1.00 18.53 120 PRO A O 1
ATOM 1000 N N . GLY A 1 142 ? 91.641 51.583 53.557 1.00 17.24 121 GLY A N 1
ATOM 1001 C CA . GLY A 1 142 ? 92.095 52.039 54.874 1.00 17.08 121 GLY A CA 1
ATOM 1002 C C . GLY A 1 142 ? 91.178 52.964 55.616 1.00 18.55 121 GLY A C 1
ATOM 1003 O O . GLY A 1 142 ? 91.626 53.871 56.331 1.00 19.34 121 GLY A O 1
ATOM 1004 N N . LEU A 1 143 ? 89.861 52.769 55.431 1.00 16.62 122 LEU A N 1
ATOM 1005 C CA . LEU A 1 143 ? 88.880 53.588 56.140 1.00 16.66 122 LEU A CA 1
ATOM 1006 C C . LEU A 1 143 ? 88.055 52.740 57.079 1.00 17.38 122 LEU A C 1
ATOM 1007 O O . LEU A 1 143 ? 87.784 51.563 56.794 1.00 17.30 122 LEU A O 1
ATOM 1012 N N . ASP A 1 144 ? 87.693 53.334 58.210 1.00 17.80 123 ASP A N 1
ATOM 1013 C CA A ASP A 1 144 ? 86.839 52.660 59.173 0.50 18.95 123 ASP A CA 1
ATOM 1014 C CA B ASP A 1 144 ? 86.865 52.690 59.227 0.50 18.40 123 ASP A CA 1
ATOM 1015 C C . ASP A 1 144 ? 85.566 53.488 59.314 1.00 18.53 123 ASP A C 1
ATOM 1016 O O . ASP A 1 144 ? 85.562 54.585 59.867 1.00 19.35 123 ASP A O 1
ATOM 1025 N N . TYR A 1 145 ? 84.498 52.975 58.731 1.00 17.11 124 TYR A N 1
ATOM 1026 C CA . TYR A 1 145 ? 83.175 53.612 58.838 1.00 15.88 124 TYR A CA 1
ATOM 1027 C C . TYR A 1 145 ? 82.588 53.030 60.089 1.00 15.76 124 TYR A C 1
ATOM 1028 O O . TYR A 1 145 ? 82.219 51.833 60.119 1.00 16.83 124 TYR A O 1
ATOM 1037 N N . GLY A 1 146 ? 82.529 53.836 61.151 1.00 15.13 125 GLY A N 1
ATOM 1038 C CA . GLY A 1 146 ? 82.155 53.326 62.477 1.00 14.90 125 GLY A CA 1
ATOM 1039 C C . GLY A 1 146 ? 80.674 53.008 62.601 1.00 14.69 125 GLY A C 1
ATOM 1040 O O . GLY A 1 146 ? 79.901 53.220 61.644 1.00 15.31 125 GLY A O 1
ATOM 1041 N N . TRP A 1 147 ? 80.281 52.509 63.759 1.00 14.33 126 TRP A N 1
ATOM 1042 C CA . TRP A 1 147 ? 78.903 52.068 64.012 1.00 13.15 126 TRP A CA 1
ATOM 1043 C C . TRP A 1 147 ? 77.902 53.202 63.703 1.00 13.49 126 TRP A C 1
ATOM 1044 O O . TRP A 1 147 ? 78.018 54.328 64.223 1.00 14.94 126 TRP A O 1
ATOM 1055 N N . HIS A 1 148 ? 76.930 52.884 62.848 1.00 12.69 127 HIS A N 1
ATOM 1056 C CA . HIS A 1 148 ? 75.905 53.879 62.483 1.00 12.20 127 HIS A CA 1
ATOM 1057 C C . HIS A 1 148 ? 74.598 53.131 62.300 1.00 14.01 127 HIS A C 1
ATOM 1058 O O . HIS A 1 148 ? 74.584 51.902 62.199 1.00 12.57 127 HIS A O 1
ATOM 1065 N N . GLU A 1 149 ? 73.481 53.870 62.262 1.00 12.59 128 GLU A N 1
ATOM 1066 C CA . GLU A 1 149 ? 72.207 53.180 62.330 1.00 11.81 128 GLU A CA 1
ATOM 1067 C C . GLU A 1 149 ? 71.112 54.085 61.773 1.00 12.27 128 GLU A C 1
ATOM 1068 O O . GLU A 1 149 ? 71.315 55.292 61.590 1.00 13.16 128 GLU A O 1
ATOM 1074 N N . HIS A 1 150 ? 69.963 53.479 61.510 1.00 11.22 129 HIS A N 1
ATOM 1075 C CA . HIS A 1 150 ? 68.808 54.228 60.997 1.00 11.80 129 HIS A CA 1
ATOM 1076 C C . HIS A 1 150 ? 67.585 53.334 61.084 1.00 11.36 129 HIS A C 1
ATOM 1077 O O . HIS A 1 150 ? 67.678 52.084 61.004 1.00 11.69 129 HIS A O 1
ATOM 1084 N N . LEU A 1 151 ? 66.401 53.974 61.145 1.00 11.11 130 LEU A N 1
ATOM 1085 C CA . LEU A 1 151 ? 65.177 53.176 61.187 1.00 10.44 130 LEU A CA 1
ATOM 1086 C C . LEU A 1 151 ? 64.915 52.278 59.923 1.00 10.36 130 LEU A C 1
ATOM 1087 O O . LEU A 1 151 ? 64.544 51.139 60.057 1.00 10.17 130 LEU A O 1
ATOM 1092 N N . PRO A 1 152 ? 65.060 52.816 58.681 1.00 9.82 131 PRO A N 1
ATOM 1093 C CA . PRO A 1 152 ? 64.708 51.999 57.513 1.00 9.58 131 PRO A CA 1
ATOM 1094 C C . PRO A 1 152 ? 65.637 50.790 57.369 1.00 9.35 131 PRO A C 1
ATOM 1095 O O . PRO A 1 152 ? 66.798 50.829 57.832 1.00 11.29 131 PRO A O 1
ATOM 1099 N N . GLU A 1 153 ? 65.072 49.742 56.828 1.00 9.44 132 GLU A N 1
ATOM 1100 C CA . GLU A 1 153 ? 65.894 48.548 56.442 1.00 9.60 132 GLU A CA 1
ATOM 1101 C C . GLU A 1 153 ? 66.730 48.867 55.226 1.00 10.33 132 GLU A C 1
ATOM 1102 O O . GLU A 1 153 ? 66.365 49.719 54.403 1.00 9.88 132 GLU A O 1
ATOM 1108 N N . GLU A 1 154 ? 67.832 48.135 55.057 1.00 9.42 133 GLU A N 1
ATOM 1109 C CA . GLU A 1 154 ? 68.721 48.417 53.935 1.00 11.16 133 GLU A CA 1
ATOM 1110 C C . GLU A 1 154 ? 69.281 47.089 53.465 1.00 10.74 133 GLU A C 1
ATOM 1111 O O . GLU A 1 154 ? 69.435 46.158 54.253 1.00 10.41 133 GLU A O 1
ATOM 1117 N N . LEU A 1 155 ? 69.549 46.991 52.172 1.00 9.33 134 LEU A N 1
ATOM 1118 C CA . LEU A 1 155 ? 70.162 45.769 51.583 1.00 9.58 134 LEU A CA 1
ATOM 1119 C C . LEU A 1 155 ? 71.364 46.256 50.781 1.00 9.16 134 LEU A C 1
ATOM 1120 O O . LEU A 1 155 ? 71.213 46.891 49.722 1.00 9.30 134 LEU A O 1
ATOM 1125 N N . TYR A 1 156 ? 72.570 45.984 51.301 1.00 9.00 135 TYR A N 1
ATOM 1126 C CA . TYR A 1 156 ? 73.784 46.326 50.576 1.00 9.45 135 TYR A CA 1
ATOM 1127 C C . TYR A 1 156 ? 74.062 45.313 49.467 1.00 9.39 135 TYR A C 1
ATOM 1128 O O . TYR A 1 156 ? 73.759 44.126 49.596 1.00 10.08 135 TYR A O 1
ATOM 1137 N N . SER A 1 157 ? 74.676 45.807 48.371 1.00 9.33 136 SER A N 1
ATOM 1138 C CA . SER A 1 157 ? 75.407 44.911 47.437 1.00 9.02 136 SER A CA 1
ATOM 1139 C C . SER A 1 157 ? 76.764 45.536 47.228 1.00 9.64 136 SER A C 1
ATOM 1140 O O . SER A 1 157 ? 76.930 46.765 47.307 1.00 10.24 136 SER A O 1
ATOM 1143 N N . VAL A 1 158 ? 77.745 44.665 46.941 1.00 9.72 137 VAL A N 1
ATOM 1144 C CA . VAL A 1 158 ? 79.053 45.163 46.555 1.00 9.58 137 VAL A CA 1
ATOM 1145 C C . VAL A 1 158 ? 79.185 45.180 45.018 1.00 8.74 137 VAL A C 1
ATOM 1146 O O . VAL A 1 158 ? 78.916 44.176 44.360 1.00 10.59 137 VAL A O 1
ATOM 1150 N N . VAL A 1 159 ? 79.626 46.324 44.481 1.00 9.97 138 VAL A N 1
ATOM 1151 C CA . VAL A 1 159 ? 79.795 46.413 43.027 1.00 10.60 138 VAL A CA 1
ATOM 1152 C C . VAL A 1 159 ? 81.236 46.086 42.684 1.00 11.15 138 VAL A C 1
ATOM 1153 O O . VAL A 1 159 ? 81.463 45.304 41.739 1.00 12.80 138 VAL A O 1
ATOM 1157 N N . SER A 1 160 ? 82.140 46.688 43.423 1.00 12.26 139 SER A N 1
ATOM 1158 C CA . SER A 1 160 ? 83.578 46.413 43.126 1.00 13.21 139 SER A CA 1
ATOM 1159 C C . SER A 1 160 ? 84.379 46.630 44.382 1.00 12.64 139 SER A C 1
ATOM 1160 O O . SER A 1 160 ? 83.935 47.282 45.366 1.00 12.83 139 SER A O 1
ATOM 1163 N N . GLY A 1 161 ? 85.586 46.069 44.413 1.00 13.12 140 GLY A N 1
ATOM 1164 C CA . GLY A 1 161 ? 86.374 46.181 45.646 1.00 12.02 140 GLY A CA 1
ATOM 1165 C C . GLY A 1 161 ? 85.899 45.127 46.648 1.00 12.21 140 GLY A C 1
ATOM 1166 O O . GLY A 1 161 ? 85.343 44.083 46.264 1.00 12.42 140 GLY A O 1
ATOM 1167 N N . ARG A 1 162 ? 86.130 45.404 47.925 1.00 13.18 141 ARG A N 1
ATOM 1168 C CA . ARG A 1 162 ? 85.752 44.457 49.004 1.00 14.31 141 ARG A CA 1
ATOM 1169 C C . ARG A 1 162 ? 85.916 45.152 50.333 1.00 12.28 141 ARG A C 1
ATOM 1170 O O . ARG A 1 162 ? 86.674 46.140 50.473 1.00 14.23 141 ARG A O 1
ATOM 1178 N N . ALA A 1 163 ? 85.151 44.700 51.330 1.00 11.40 142 ALA A N 1
ATOM 1179 C CA . ALA A 1 163 ? 85.286 45.271 52.651 1.00 10.94 142 ALA A CA 1
ATOM 1180 C C . ALA A 1 163 ? 84.734 44.332 53.706 1.00 11.50 142 ALA A C 1
ATOM 1181 O O . ALA A 1 163 ? 83.989 43.416 53.380 1.00 13.07 142 ALA A O 1
ATOM 1183 N N . LE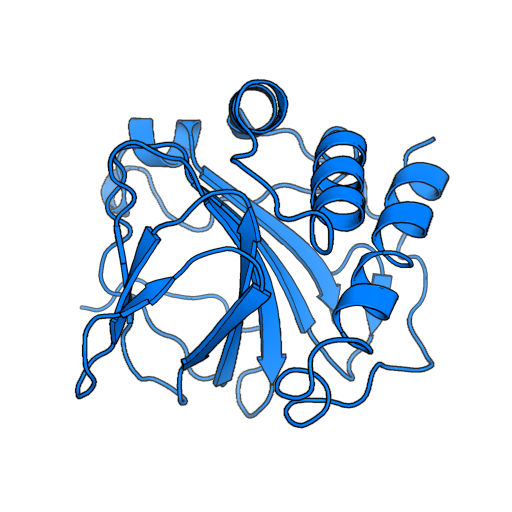U A 1 164 ? 85.081 44.628 54.961 1.00 10.64 143 LEU A N 1
ATOM 1184 C CA . LEU A 1 164 ? 84.612 43.847 56.103 1.00 12.14 143 LEU A CA 1
ATOM 1185 C C . LEU A 1 164 ? 83.408 44.547 56.705 1.00 11.57 143 LEU A C 1
ATOM 1186 O O . LEU A 1 164 ? 83.533 45.700 57.141 1.00 13.45 143 LEU A O 1
ATOM 1191 N N . PHE A 1 165 ? 82.281 43.819 56.739 1.00 11.45 144 PHE A N 1
ATOM 1192 C CA . PHE A 1 165 ? 80.993 44.345 57.227 1.00 11.05 144 PHE A CA 1
ATOM 1193 C C . PHE A 1 165 ? 80.654 43.846 58.611 1.00 11.01 144 PHE A C 1
ATOM 1194 O O . PHE A 1 165 ? 80.676 42.633 58.855 1.00 12.49 144 PHE A O 1
ATOM 1202 N N . HIS A 1 166 ? 80.354 44.803 59.504 1.00 10.86 145 HIS A N 1
ATOM 1203 C CA . HIS A 1 166 ? 80.003 44.552 60.898 1.00 11.01 145 HIS A CA 1
ATOM 1204 C C . HIS A 1 166 ? 78.524 44.843 61.116 1.00 11.18 145 HIS A C 1
ATOM 1205 O O . HIS A 1 166 ? 77.997 45.821 60.526 1.00 12.34 145 HIS A O 1
ATOM 1212 N N . LEU A 1 167 ? 77.880 44.020 61.924 1.00 10.40 146 LEU A N 1
ATOM 1213 C CA . LEU A 1 167 ? 76.447 44.261 62.260 1.00 10.78 146 LEU A CA 1
ATOM 1214 C C . LEU A 1 167 ? 76.193 43.793 63.661 1.00 11.41 146 LEU A C 1
ATOM 1215 O O . LEU A 1 167 ? 76.561 42.673 64.015 1.00 11.33 146 LEU A O 1
ATOM 1220 N N . ARG A 1 168 ? 75.530 44.611 64.484 1.00 10.83 147 ARG A N 1
ATOM 1221 C CA . ARG A 1 168 ? 75.267 44.176 65.848 1.00 13.26 147 ARG A CA 1
ATOM 1222 C C . ARG A 1 168 ? 74.453 42.884 65.837 1.00 13.36 147 ARG A C 1
ATOM 1223 O O . ARG A 1 168 ? 73.542 42.696 65.007 1.00 13.76 147 ARG A O 1
ATOM 1231 N N . ASN A 1 169 ? 74.810 41.972 66.754 1.00 14.07 148 ASN A N 1
ATOM 1232 C CA . ASN A 1 169 ? 74.074 40.724 66.920 1.00 15.13 148 ASN A CA 1
ATOM 1233 C C . ASN A 1 169 ? 74.188 39.817 65.679 1.00 14.32 148 ASN A C 1
ATOM 1234 O O . ASN A 1 169 ? 73.342 38.980 65.457 1.00 16.11 148 ASN A O 1
ATOM 1239 N N . ALA A 1 170 ? 75.248 39.986 64.887 1.00 13.01 149 ALA A N 1
ATOM 1240 C CA . ALA A 1 170 ? 75.432 39.141 63.703 1.00 12.50 149 ALA A CA 1
ATOM 1241 C C . ALA A 1 170 ? 76.926 38.967 63.432 1.00 11.56 149 ALA A C 1
ATOM 1242 O O . ALA A 1 170 ? 77.761 39.721 63.948 1.00 11.61 149 ALA A O 1
ATOM 1244 N N . PRO A 1 171 ? 77.294 38.000 62.566 1.00 12.30 150 PRO A N 1
ATOM 1245 C CA . PRO A 1 171 ? 78.722 37.779 62.269 1.00 13.10 150 PRO A CA 1
ATOM 1246 C C . PRO A 1 171 ? 79.334 38.905 61.451 1.00 13.68 150 PRO A C 1
ATOM 1247 O O . PRO A 1 171 ? 78.621 39.666 60.750 1.00 13.28 150 PRO A O 1
ATOM 1251 N N . ASP A 1 172 ? 80.640 39.048 61.508 1.00 11.74 151 ASP A N 1
ATOM 1252 C CA . ASP A 1 172 ? 81.338 39.877 60.533 1.00 11.63 151 ASP A CA 1
ATOM 1253 C C . ASP A 1 172 ? 81.401 39.106 59.212 1.00 13.32 151 ASP A C 1
ATOM 1254 O O . ASP A 1 172 ? 81.594 37.886 59.206 1.00 14.30 151 ASP A O 1
ATOM 1259 N N . LEU A 1 173 ? 81.275 39.827 58.096 1.00 11.08 152 LEU A N 1
ATOM 1260 C CA . LEU A 1 173 ? 81.353 39.201 56.744 1.00 11.55 152 LEU A CA 1
ATOM 1261 C C . LEU A 1 173 ? 82.265 40.011 55.871 1.00 12.56 152 LEU A C 1
ATOM 1262 O O . LEU A 1 173 ? 82.137 41.241 55.754 1.00 12.77 152 LEU A O 1
ATOM 1267 N N . MET A 1 174 ? 83.192 39.338 55.165 1.00 11.46 153 MET A N 1
ATOM 1268 C CA . MET A 1 174 ? 84.017 40.039 54.203 1.00 12.72 153 MET A CA 1
ATOM 1269 C C . MET A 1 174 ? 83.350 39.872 52.848 1.00 12.77 153 MET A C 1
ATOM 1270 O O . MET A 1 174 ? 83.176 38.734 52.374 1.00 14.90 153 MET A O 1
ATOM 1275 N N . LEU A 1 175 ? 82.839 40.980 52.278 1.00 12.69 154 LEU A N 1
ATOM 1276 C CA . LEU A 1 175 ? 82.030 40.868 51.060 1.00 11.73 154 LEU A CA 1
ATOM 1277 C C . LEU A 1 175 ? 82.753 41.353 49.817 1.00 11.12 154 LEU A C 1
ATOM 1278 O O . LEU A 1 175 ? 83.457 42.378 49.866 1.00 12.89 154 LEU A O 1
ATOM 1283 N N . GLU A 1 176 ? 82.554 40.594 48.743 1.00 12.71 155 GLU A N 1
ATOM 1284 C CA . GLU A 1 176 ? 83.158 40.808 47.432 1.00 13.60 155 GLU A CA 1
ATOM 1285 C C . GLU A 1 176 ? 82.028 41.055 46.424 1.00 13.67 155 GLU A C 1
ATOM 1286 O O . GLU A 1 176 ? 80.834 40.884 46.755 1.00 12.85 155 GLU A O 1
ATOM 1292 N N . PRO A 1 177 ? 82.375 41.396 45.172 1.00 13.73 156 PRO A N 1
ATOM 1293 C CA . PRO A 1 177 ? 81.330 41.844 44.201 1.00 13.85 156 PRO A CA 1
ATOM 1294 C C . PRO A 1 177 ? 80.162 40.902 43.979 1.00 13.45 156 PRO A C 1
ATOM 1295 O O . PRO A 1 177 ? 80.329 39.687 43.739 1.00 14.01 156 PRO A O 1
ATOM 1299 N N . GLY A 1 178 ? 78.949 41.454 44.123 1.00 11.14 157 GLY A N 1
ATOM 1300 C CA . GLY A 1 178 ? 77.718 40.700 43.954 1.00 10.10 157 GLY A CA 1
ATOM 1301 C C . GLY A 1 178 ? 77.142 40.127 45.252 1.00 9.97 157 GLY A C 1
ATOM 1302 O O . GLY A 1 178 ? 75.967 39.717 45.267 1.00 11.17 157 GLY A O 1
ATOM 1303 N N . GLN A 1 179 ? 77.968 40.064 46.318 1.00 9.13 158 GLN A N 1
ATOM 1304 C CA . GLN A 1 179 ? 77.458 39.611 47.611 1.00 9.14 158 GLN A CA 1
ATOM 1305 C C . GLN A 1 179 ? 76.594 40.728 48.190 1.00 9.77 158 GLN A C 1
ATOM 1306 O O . GLN A 1 179 ? 76.745 41.886 47.807 1.00 11.28 158 GLN A O 1
ATOM 1312 N N . THR A 1 180 ? 75.688 40.343 49.089 1.00 10.43 159 THR A N 1
ATOM 1313 C CA . THR A 1 180 ? 74.730 41.308 49.678 1.00 10.68 159 THR A CA 1
ATOM 1314 C C . THR A 1 180 ? 74.686 41.163 51.175 1.00 11.81 159 THR A C 1
ATOM 1315 O O . THR A 1 180 ? 75.178 40.158 51.758 1.00 12.02 159 THR A O 1
ATOM 1319 N N . ARG A 1 181 ? 74.119 42.163 51.847 1.00 10.32 160 ARG A N 1
ATOM 1320 C CA . ARG A 1 181 ? 73.864 41.987 53.264 1.00 10.67 160 ARG A CA 1
ATOM 1321 C C . ARG A 1 181 ? 72.643 42.798 53.682 1.00 10.62 160 ARG A C 1
ATOM 1322 O O . ARG A 1 181 ? 72.609 44.002 53.352 1.00 10.49 160 ARG A O 1
ATOM 1330 N N . PHE A 1 182 ? 71.720 42.145 54.418 1.00 10.32 161 PHE A N 1
ATOM 1331 C CA . PHE A 1 182 ? 70.522 42.843 54.937 1.00 9.81 161 PHE A CA 1
ATOM 1332 C C . PHE A 1 182 ? 70.830 43.489 56.295 1.00 11.12 161 PHE A C 1
ATOM 1333 O O . PHE A 1 182 ? 71.421 42.826 57.193 1.00 11.24 161 PHE A O 1
ATOM 1341 N N . HIS A 1 183 ? 70.443 44.751 56.465 1.00 8.93 162 HIS A N 1
ATOM 1342 C CA . HIS A 1 183 ? 70.541 45.414 57.772 1.00 8.99 162 HIS A CA 1
ATOM 1343 C C . HIS A 1 183 ? 69.145 45.677 58.299 1.00 10.44 162 HIS A C 1
ATOM 1344 O O . HIS A 1 183 ? 68.409 46.468 57.726 1.00 10.20 162 HIS A O 1
ATOM 1351 N N . PRO A 1 184 ? 68.745 44.978 59.361 1.00 10.22 163 PRO A N 1
ATOM 1352 C CA . PRO A 1 184 ? 67.398 45.177 59.878 1.00 11.05 163 PRO A CA 1
ATOM 1353 C C . PRO A 1 184 ? 67.264 46.569 60.493 1.00 10.90 163 PRO A C 1
ATOM 1354 O O . PRO A 1 184 ? 68.256 47.235 60.836 1.00 10.90 163 PRO A O 1
ATOM 1358 N N . ALA A 1 185 ? 65.999 46.994 60.625 1.00 10.91 164 ALA A N 1
ATOM 1359 C CA . ALA A 1 185 ? 65.739 48.317 61.184 1.00 11.13 164 ALA A CA 1
ATOM 1360 C C . ALA A 1 185 ? 66.463 48.591 62.488 1.00 10.38 164 ALA A C 1
ATOM 1361 O O . ALA A 1 185 ? 66.434 47.750 63.429 1.00 11.44 164 ALA A O 1
ATOM 1363 N N . ASN A 1 186 ? 67.081 49.771 62.576 1.00 10.68 165 ASN A N 1
ATOM 1364 C CA . ASN A 1 186 ? 67.729 50.292 63.810 1.00 12.58 165 ASN A CA 1
ATOM 1365 C C . ASN A 1 186 ? 68.982 49.466 64.245 1.00 13.10 165 ASN A C 1
ATOM 1366 O O . ASN A 1 186 ? 69.591 49.814 65.270 1.00 14.10 165 ASN A O 1
ATOM 1371 N N . ALA A 1 187 ? 69.363 48.426 63.490 1.00 12.09 166 ALA A N 1
ATOM 1372 C CA . ALA A 1 187 ? 70.524 47.630 63.941 1.00 12.74 166 ALA A CA 1
ATOM 1373 C C . ALA A 1 187 ? 71.824 48.366 63.566 1.00 12.36 166 ALA A C 1
ATOM 1374 O O . ALA A 1 187 ? 72.030 48.662 62.382 1.00 12.67 166 ALA A O 1
ATOM 1376 N N . PRO A 1 188 ? 72.693 48.682 64.549 1.00 12.38 167 PRO A N 1
ATOM 1377 C CA . PRO A 1 188 ? 73.897 49.379 64.151 1.00 11.67 167 PRO A CA 1
ATOM 1378 C C . PRO A 1 188 ? 74.805 48.498 63.303 1.00 11.88 167 PRO A C 1
ATOM 1379 O O . PRO A 1 188 ? 74.867 47.272 63.509 1.00 12.24 167 PRO A O 1
ATOM 1383 N N . HIS A 1 189 ? 75.472 49.126 62.346 1.00 11.46 168 HIS A N 1
ATOM 1384 C CA . HIS A 1 189 ? 76.382 48.396 61.448 1.00 11.57 168 HIS A CA 1
ATOM 1385 C C . HIS A 1 189 ? 77.600 49.262 61.210 1.00 12.47 168 HIS A C 1
ATOM 1386 O O . HIS A 1 189 ? 77.589 50.487 61.461 1.00 12.94 168 HIS A O 1
ATOM 1393 N N . ALA A 1 190 ? 78.644 48.656 60.657 1.00 11.30 169 ALA A N 1
ATOM 1394 C CA . ALA A 1 190 ? 79.871 49.404 60.380 1.00 12.55 169 ALA A CA 1
ATOM 1395 C C . ALA A 1 190 ? 80.644 48.675 59.288 1.00 11.79 169 ALA A C 1
ATOM 1396 O O . ALA A 1 190 ? 80.240 47.593 58.850 1.00 11.88 169 ALA A O 1
ATOM 1398 N N . MET A 1 191 ? 81.690 49.300 58.765 1.00 12.40 170 MET A N 1
ATOM 1399 C CA . MET A 1 191 ? 82.398 48.667 57.663 1.00 13.01 170 MET A CA 1
ATOM 1400 C C . MET A 1 191 ? 83.851 49.165 57.655 1.00 14.78 170 MET A C 1
ATOM 1401 O O . MET A 1 191 ? 84.079 50.342 57.882 1.00 16.12 170 MET A O 1
ATOM 1406 N N . THR A 1 192 ? 84.792 48.277 57.326 1.00 14.91 171 THR A N 1
ATOM 1407 C CA . THR A 1 192 ? 86.210 48.647 57.277 1.00 15.59 171 THR A CA 1
ATOM 1408 C C . THR A 1 192 ? 86.757 48.254 55.914 1.00 14.63 171 THR A C 1
ATOM 1409 O O . THR A 1 192 ? 86.598 47.089 55.480 1.00 14.32 171 THR A O 1
ATOM 1413 N N . THR A 1 193 ? 87.415 49.189 55.241 1.00 14.59 172 THR A N 1
ATOM 1414 C CA . THR A 1 193 ? 88.183 48.799 54.053 1.00 15.63 172 THR A CA 1
ATOM 1415 C C . THR A 1 193 ? 89.658 48.602 54.517 1.00 16.72 172 THR A C 1
ATOM 1416 O O . THR A 1 193 ? 90.174 49.314 55.382 1.00 17.07 172 THR A O 1
ATOM 1420 N N . LEU A 1 194 ? 90.273 47.621 53.896 1.00 17.28 173 LEU A N 1
ATOM 1421 C CA . LEU A 1 194 ? 91.682 47.292 54.167 1.00 20.38 173 LEU A CA 1
ATOM 1422 C C . LEU A 1 194 ? 92.489 47.796 52.975 1.00 20.16 173 LEU A C 1
ATOM 1423 O O . LEU A 1 194 ? 92.538 48.995 52.742 1.00 21.69 173 LEU A O 1
ATOM 1428 N N . THR A 1 195 ? 93.070 46.902 52.183 1.00 21.44 174 THR A N 1
ATOM 1429 C CA . THR A 1 195 ? 93.927 47.284 51.081 1.00 23.44 174 THR A CA 1
ATOM 1430 C C . THR A 1 195 ? 93.188 47.724 49.794 1.00 22.01 174 THR A C 1
ATOM 1431 O O . THR A 1 195 ? 93.746 48.415 48.929 1.00 22.75 174 THR A O 1
ATOM 1435 N N . ASP A 1 196 ? 91.924 47.345 49.692 1.00 20.22 175 ASP A N 1
ATOM 1436 C CA . ASP A 1 196 ? 91.118 47.605 48.509 1.00 18.85 175 ASP A CA 1
ATOM 1437 C C . ASP A 1 196 ? 90.051 48.636 48.879 1.00 16.07 175 ASP A C 1
ATOM 1438 O O . ASP A 1 196 ? 89.711 48.742 50.045 1.00 16.61 175 ASP A O 1
ATOM 1443 N N . PRO A 1 197 ? 89.638 49.440 47.904 1.00 15.52 176 PRO A N 1
ATOM 1444 C CA . PRO A 1 197 ? 88.456 50.316 48.119 1.00 15.51 176 PRO A CA 1
ATOM 1445 C C . PRO A 1 197 ? 87.189 49.438 48.071 1.00 14.36 176 PRO A C 1
ATOM 1446 O O . PRO A 1 197 ? 87.246 48.219 47.853 1.00 13.74 176 PRO A O 1
ATOM 1450 N N . ILE A 1 198 ? 86.020 50.076 48.218 1.00 12.93 177 ILE A N 1
ATOM 1451 C CA . ILE A 1 198 ? 84.769 49.371 47.922 1.00 12.08 177 ILE A CA 1
ATOM 1452 C C . ILE A 1 198 ? 83.767 50.365 47.337 1.00 10.11 177 ILE A C 1
ATOM 1453 O O . ILE A 1 198 ? 83.726 51.520 47.743 1.00 11.28 177 ILE A O 1
ATOM 1458 N N . LEU A 1 199 ? 83.021 49.877 46.361 1.00 10.96 178 LEU A N 1
ATOM 1459 C CA . LEU A 1 199 ? 81.946 50.665 45.714 1.00 10.65 178 LEU A CA 1
ATOM 1460 C C . LEU A 1 199 ? 80.681 49.825 45.894 1.00 10.80 178 LEU A C 1
ATOM 1461 O O . LEU A 1 199 ? 80.671 48.627 45.558 1.00 11.23 178 LEU A O 1
ATOM 1466 N N . THR A 1 200 ? 79.614 50.450 46.433 1.00 10.18 179 THR A N 1
ATOM 1467 C CA . THR A 1 200 ? 78.404 49.681 46.813 1.00 9.10 179 THR A CA 1
ATOM 1468 C C . THR A 1 200 ? 77.175 50.278 46.148 1.00 10.18 179 THR A C 1
ATOM 1469 O O . THR A 1 200 ? 77.180 51.472 45.777 1.00 11.32 179 THR A O 1
ATOM 1473 N N . LEU A 1 201 ? 76.145 49.449 46.020 1.00 9.56 180 LEU A N 1
ATOM 1474 C CA . LEU A 1 201 ? 74.844 49.935 45.533 1.00 9.24 180 LEU A CA 1
ATOM 1475 C C . LEU A 1 201 ? 73.822 49.313 46.498 1.00 9.62 180 LEU A C 1
ATOM 1476 O O . LEU A 1 201 ? 73.839 48.087 46.743 1.00 10.15 180 LEU A O 1
ATOM 1481 N N . VAL A 1 202 ? 72.958 50.154 47.069 1.00 9.18 181 VAL A N 1
ATOM 1482 C CA . VAL A 1 202 ? 72.213 49.741 48.279 1.00 9.56 181 VAL A CA 1
ATOM 1483 C C . VAL A 1 202 ? 70.733 50.069 48.084 1.00 9.64 181 VAL A C 1
ATOM 1484 O O . VAL A 1 202 ? 70.407 51.130 47.560 1.00 10.67 181 VAL A O 1
ATOM 1488 N N . LEU A 1 203 ? 69.878 49.147 48.483 1.00 8.51 182 LEU A N 1
ATOM 1489 C CA . LEU A 1 203 ? 68.423 49.424 48.483 1.00 9.36 182 LEU A CA 1
ATOM 1490 C C . LEU A 1 203 ? 67.943 49.714 49.911 1.00 9.32 182 LEU A C 1
ATOM 1491 O O . LEU A 1 203 ? 68.501 49.192 50.926 1.00 9.95 182 LEU A O 1
ATOM 1496 N N . TRP A 1 204 ? 66.844 50.496 49.994 1.00 8.74 183 TRP A N 1
ATOM 1497 C CA . TRP A 1 204 ? 66.274 50.826 51.316 1.00 9.17 183 TRP A CA 1
ATOM 1498 C C . TRP A 1 204 ? 64.776 50.638 51.252 1.00 9.49 183 TRP A C 1
ATOM 1499 O O . TRP A 1 204 ? 64.164 50.847 50.178 1.00 10.39 183 TRP A O 1
ATOM 1510 N N . ARG A 1 205 ? 64.195 50.201 52.367 1.00 8.05 184 ARG A N 1
ATOM 1511 C CA . ARG A 1 205 ? 62.739 50.092 52.426 1.00 9.08 184 ARG A CA 1
ATOM 1512 C C . ARG A 1 205 ? 62.225 50.235 53.850 1.00 10.20 184 ARG A C 1
ATOM 1513 O O . ARG A 1 205 ? 63.007 50.222 54.827 1.00 10.47 184 ARG A O 1
ATOM 1521 N N . GLY A 1 206 ? 60.901 50.393 53.958 1.00 10.86 185 GLY A N 1
ATOM 1522 C CA . GLY A 1 206 ? 60.280 50.216 55.303 1.00 11.03 185 GLY A CA 1
ATOM 1523 C C . GLY A 1 206 ? 59.967 51.532 55.993 1.00 13.15 185 GLY A C 1
ATOM 1524 O O . GLY A 1 206 ? 60.114 52.628 55.419 1.00 12.35 185 GLY A O 1
ATOM 1525 N N . ALA A 1 207 ? 59.576 51.430 57.250 1.00 12.79 186 ALA A N 1
ATOM 1526 C CA . ALA A 1 207 ? 59.388 52.634 58.091 1.00 13.44 186 ALA A CA 1
ATOM 1527 C C . ALA A 1 207 ? 60.629 53.489 58.090 1.00 12.85 186 ALA A C 1
ATOM 1528 O O . ALA A 1 207 ? 61.770 53.006 58.165 1.00 11.74 186 ALA A O 1
ATOM 1530 N N . GLY A 1 208 ? 60.436 54.804 57.998 1.00 12.84 187 GLY A N 1
ATOM 1531 C CA . GLY A 1 208 ? 61.599 55.682 58.052 1.00 12.45 187 GLY A CA 1
ATOM 1532 C C . GLY A 1 208 ? 62.334 55.828 56.709 1.00 13.17 187 GLY A C 1
ATOM 1533 O O . GLY A 1 208 ? 63.382 56.481 56.681 1.00 12.99 187 GLY A O 1
ATOM 1534 N N . LEU A 1 209 ? 61.796 55.250 55.641 1.00 13.19 188 LEU A N 1
ATOM 1535 C CA . LEU A 1 209 ? 62.416 55.420 54.299 1.00 13.36 188 LEU A CA 1
ATOM 1536 C C . LEU A 1 209 ? 62.691 56.905 54.035 1.00 14.96 188 LEU A C 1
ATOM 1537 O O . LEU A 1 209 ? 61.800 57.755 54.284 1.00 15.06 188 LEU A O 1
ATOM 1542 N N . GLY A 1 210 ? 63.892 57.217 53.564 1.00 13.72 189 GLY A N 1
ATOM 1543 C CA . GLY A 1 210 ? 64.289 58.612 53.356 1.00 14.02 189 GLY A CA 1
ATOM 1544 C C . GLY A 1 210 ? 65.105 59.177 54.492 1.00 14.99 189 GLY A C 1
ATOM 1545 O O . GLY A 1 210 ? 65.758 60.216 54.331 1.00 16.26 189 GLY A O 1
ATOM 1546 N N . ASP A 1 211 ? 65.120 58.491 55.652 1.00 14.99 190 ASP A N 1
ATOM 1547 C CA . ASP A 1 211 ? 66.064 58.868 56.717 1.00 15.09 190 ASP A CA 1
ATOM 1548 C C . ASP A 1 211 ? 67.508 58.595 56.312 1.00 15.81 190 ASP A C 1
ATOM 1549 O O . ASP A 1 211 ? 67.795 57.636 55.596 1.00 16.75 190 ASP A O 1
ATOM 1554 N N . ASP A 1 212 ? 68.407 59.415 56.822 1.00 16.93 191 ASP A N 1
ATOM 1555 C CA . ASP A 1 212 ? 69.833 59.148 56.591 1.00 17.78 191 ASP A CA 1
ATOM 1556 C C . ASP A 1 212 ? 70.424 58.494 57.828 1.00 17.71 191 ASP A C 1
ATOM 1557 O O . ASP A 1 212 ? 69.875 58.598 58.903 1.00 18.29 191 ASP A O 1
ATOM 1562 N N . PRO A 1 213 ? 71.570 57.821 57.660 1.00 18.12 192 PRO A N 1
ATOM 1563 C CA . PRO A 1 213 ? 72.188 57.202 58.828 1.00 18.79 192 PRO A CA 1
ATOM 1564 C C . PRO A 1 213 ? 72.691 58.267 59.814 1.00 19.28 192 PRO A C 1
ATOM 1565 O O . PRO A 1 213 ? 73.003 59.412 59.409 1.00 20.12 192 PRO A O 1
ATOM 1569 N N . ARG A 1 214 ? 72.754 57.887 61.079 1.00 18.69 193 ARG A N 1
ATOM 1570 C CA . ARG A 1 214 ? 73.431 58.670 62.119 1.00 18.54 193 ARG A CA 1
ATOM 1571 C C . ARG A 1 214 ? 74.464 57.756 62.799 1.00 17.87 193 ARG A C 1
ATOM 1572 O O . ARG A 1 214 ? 74.251 56.549 62.973 1.00 16.57 193 ARG A O 1
ATOM 1574 N N . MET A 1 215 ? 75.563 58.355 63.248 1.00 17.88 194 MET A N 1
ATOM 1575 C CA . MET A 1 215 ? 76.543 57.575 64.034 1.00 19.13 194 MET A CA 1
ATOM 1576 C C . MET A 1 215 ? 75.907 57.130 65.341 1.00 19.73 194 MET A C 1
ATOM 1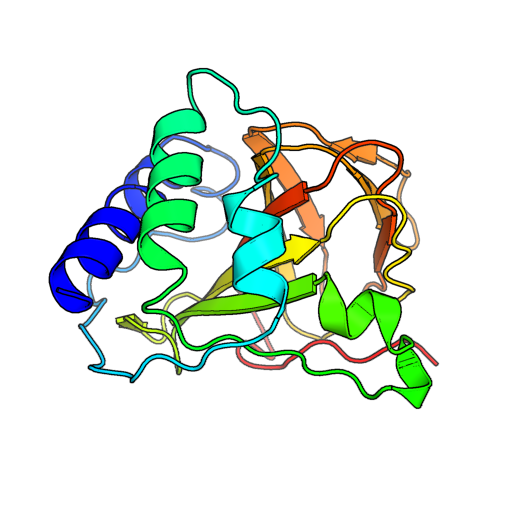577 O O . MET A 1 215 ? 75.152 57.901 65.991 1.00 19.60 194 MET A O 1
ATOM 1582 N N . SER A 1 216 ? 76.193 55.894 65.764 1.00 19.26 195 SER A N 1
ATOM 1583 C CA . SER A 1 216 ? 75.623 55.334 66.985 1.00 21.88 195 SER A CA 1
ATOM 1584 C C . SER A 1 216 ? 76.269 56.001 68.208 1.00 25.18 195 SER A C 1
ATOM 1585 O O . SER A 1 216 ? 77.437 56.346 68.165 1.00 24.58 195 SER A O 1
ATOM 1588 N N . GLN A 1 217 ? 75.486 56.188 69.267 1.00 29.02 196 GLN A N 1
ATOM 1589 C CA . GLN A 1 217 ? 75.962 56.903 70.496 1.00 33.27 196 GLN A CA 1
ATOM 1590 C C . GLN A 1 217 ? 76.115 55.938 71.680 1.00 35.65 196 GLN A C 1
ATOM 1591 O O . GLN A 1 217 ? 76.396 54.738 71.491 1.00 39.28 196 GLN A O 1
#

Secondary structure (DSSP, 8-state):
-HHHHHHHHHHHHHHHHHH-HHHHHH-PPPS--EE--PPPB--THHHHHHH------TTTHHHHHHHHHHGGGSB-B--S-HHHH-HHHHHHEEEEEEEETTSSEE-SS-EEEEEEE-SS-EEEEEE-SSEEEEEEEEE-EEEEETTS--EEE-TT-EEEE-TT--EEEE--SS-EEEEEEEESTTTTPPPEE--

Nearest PDB structures (foldseek):
  4b29-assembly1_A  TM=1.005E+00  e=5.675E-47  Roseovarius nubinhibens ISM
  5cu1-assembly1_A  TM=9.587E-01  e=1.087E-19  Ruegeria pomeroyi DSS-3
  2f4p-assembly2_C  TM=6.914E-01  e=5.403E-09  Thermotoga maritima MSB8
  4bif-assembly1_C  TM=7.948E-01  e=5.494E-07  Granulicella tundricola MP5ACTX9
  4uxa-assembly9_L  TM=7.531E-01  e=4.053E-07  Granulicella tundricola

B-factor: mean 19.01, std 9.01, range [8.05, 97.39]

Sequence (195 aa):
SGRAALTHLLEEAARDWHEEALPEFRRAFATWPEDLRWADRPAHALPVIDHLTRDPGHASDQSQPLRDALVAAAPHVEWRRHHSYTEAEVGRDFLNRFGWFELAGPSGHFLTQSLRVTVGYWGPGLDDYGWHEHLPEELYSVVSGRALFHLRNAPDLMLEPGQTRFHPANAPHAMTTLTDPILTLVLWRGAGLGDDPRMSQ

CATH classification: 2.60.120.10

Organism: Roseovarius nubinhibens (strain ATCC BAA-591 / DSM 15170 / ISM) (NCBI:txid89187)

Solvent-accessible surface area: 8680 Å² total; per-residue (Å²): 109,23,139,62,19,1,52,101,0,26,98,12,0,111,91,16,9,118,74,25,85,103,0,122,82,16,16,118,20,11,141,61,27,148,67,29,96,59,102,55,91,75,34,70,0,25,93,48,1,68,171,53,25,8,143,14,39,139,162,0,74,68,4,49,60,2,1,31,59,0,0,78,54,1,37,3,49,36,61,15,78,92,106,89,30,28,120,76,7,6,51,45,4,0,29,1,4,0,0,0,48,43,0,1,10,71,9,138,75,1,7,1,8,1,3,1,8,1,41,56,9,100,11,25,108,6,55,11,75,0,43,5,8,14,0,0,0,0,5,81,0,45,2,36,14,144,160,40,95,80,68,72,5,79,29,24,86,31,18,82,2,54,47,78,18,28,4,8,5,23,2,86,118,51,6,0,0,0,2,5,0,11,89,45,74,26,56,38,65,72,27,59,46,36,156

Foldseek 3Di:
DLVVLLVQLVVLVVVLLVPFVVSVVVAPDDPQWAQPPDFADDALQLVVCLVAVAAADPSLVSNSVSCNSNRRGFHWDDDDDCVVFHDVFRNNKTKGWCEDCPHSIYDPRKTKMKMKGFAFGKFAWKFAFWKKKKFWRHKWKWKAWPPDDIDIHGHGDMDIHHGGIIMIIHGHNGMTMMMMMIDDPRPVDDMDHDD

Radius of gyration: 15.22 Å; Cα contacts (8 Å, |Δi|>4): 452; chains: 1; bounding box: 36×32×42 Å